Protein AF-A0ABD6EH03-F1 (afdb_monomer)

pLDDT: mean 75.55, std 16.5, range [31.62, 95.62]

Structure (mmCIF, N/CA/C/O backbone):
data_AF-A0ABD6EH03-F1
#
_entry.id   AF-A0ABD6EH03-F1
#
loop_
_atom_site.group_PDB
_atom_site.id
_atom_site.type_symbol
_atom_site.label_atom_id
_atom_site.label_alt_id
_atom_site.label_comp_id
_atom_site.label_asym_id
_atom_site.label_entity_id
_atom_site.label_seq_id
_atom_site.pdbx_PDB_ins_code
_atom_site.Cartn_x
_atom_site.Cartn_y
_atom_site.Cartn_z
_atom_site.occupancy
_atom_site.B_iso_or_equiv
_atom_site.auth_seq_id
_atom_site.auth_comp_id
_atom_site.auth_asym_id
_atom_site.auth_atom_id
_atom_site.pdbx_PDB_model_num
ATOM 1 N N . MET A 1 1 ? 6.839 -1.543 -18.058 1.00 66.62 1 MET A N 1
ATOM 2 C CA . MET A 1 1 ? 6.854 -0.568 -16.939 1.00 66.62 1 MET A CA 1
ATOM 3 C C . MET A 1 1 ? 8.311 -0.378 -16.580 1.00 66.62 1 MET A C 1
ATOM 5 O O . MET A 1 1 ? 9.063 -1.325 -16.756 1.00 66.62 1 MET A O 1
ATOM 9 N N . THR A 1 2 ? 8.719 0.805 -16.141 1.00 61.38 2 THR A N 1
ATOM 10 C CA . THR A 1 2 ? 10.122 1.066 -15.781 1.00 61.38 2 THR A CA 1
ATOM 11 C C . THR A 1 2 ? 10.196 1.282 -14.282 1.00 61.38 2 THR A C 1
ATOM 13 O O . THR A 1 2 ? 9.359 2.000 -13.737 1.00 61.38 2 THR A O 1
ATOM 16 N N . VAL A 1 3 ? 11.167 0.670 -13.618 1.00 59.97 3 VAL A N 1
ATOM 17 C CA . VAL A 1 3 ? 11.408 0.855 -12.187 1.00 59.97 3 VAL A CA 1
ATOM 18 C C . VAL A 1 3 ? 12.829 1.352 -12.012 1.00 59.97 3 VAL A C 1
ATOM 20 O O . VAL A 1 3 ? 13.742 0.807 -12.624 1.00 59.97 3 VAL A O 1
ATOM 23 N N . THR A 1 4 ? 13.015 2.397 -11.214 1.00 68.31 4 THR A N 1
ATOM 24 C CA . THR A 1 4 ? 14.336 2.981 -10.957 1.00 68.31 4 THR A CA 1
ATOM 25 C C . THR A 1 4 ? 14.555 3.191 -9.472 1.00 68.31 4 THR A C 1
ATOM 27 O O . THR A 1 4 ? 13.664 3.695 -8.792 1.00 68.31 4 THR A O 1
ATOM 30 N N . LEU A 1 5 ? 15.754 2.893 -8.994 1.00 59.38 5 LEU A N 1
ATOM 31 C CA . LEU A 1 5 ? 16.227 3.237 -7.663 1.00 59.38 5 LEU A CA 1
ATOM 32 C C . LEU A 1 5 ? 16.923 4.602 -7.715 1.00 59.38 5 LEU A C 1
ATOM 34 O O . LEU A 1 5 ? 17.805 4.810 -8.550 1.00 59.38 5 LEU A O 1
ATOM 38 N N . MET A 1 6 ? 16.515 5.549 -6.869 1.00 59.25 6 MET A N 1
ATOM 39 C CA . MET A 1 6 ? 17.010 6.928 -6.914 1.00 59.25 6 MET A CA 1
ATOM 40 C C . MET A 1 6 ? 17.441 7.468 -5.552 1.00 59.25 6 MET A C 1
ATOM 42 O O . MET A 1 6 ? 16.799 7.189 -4.542 1.00 59.25 6 MET A O 1
ATOM 46 N N . ASP A 1 7 ? 18.456 8.332 -5.547 1.00 56.22 7 ASP A N 1
ATOM 47 C CA . ASP A 1 7 ? 18.810 9.170 -4.394 1.00 56.22 7 ASP A CA 1
ATOM 48 C C . ASP A 1 7 ? 17.754 10.289 -4.180 1.00 56.22 7 ASP A C 1
ATOM 50 O O . ASP A 1 7 ? 17.350 10.965 -5.142 1.00 56.22 7 ASP A O 1
ATOM 54 N N . PRO A 1 8 ? 17.270 10.516 -2.943 1.00 49.53 8 PRO A N 1
ATOM 55 C CA . PRO A 1 8 ? 16.164 11.425 -2.654 1.00 49.53 8 PRO A CA 1
ATOM 56 C C . PRO A 1 8 ? 16.490 12.917 -2.792 1.00 49.53 8 PRO A C 1
ATOM 58 O O . PRO A 1 8 ? 15.550 13.721 -2.785 1.00 49.53 8 PRO A O 1
ATOM 61 N N . PHE A 1 9 ? 17.755 13.336 -2.930 1.00 45.28 9 PHE A N 1
ATOM 62 C CA . PHE A 1 9 ? 18.110 14.745 -2.716 1.00 45.28 9 PHE A CA 1
ATOM 63 C C . PHE A 1 9 ? 17.492 15.770 -3.682 1.00 45.28 9 PHE A C 1
ATOM 65 O O . PHE A 1 9 ? 17.558 16.962 -3.380 1.00 45.28 9 PHE A O 1
ATOM 72 N N . ARG A 1 10 ? 16.830 15.389 -4.792 1.00 42.22 10 ARG A N 1
ATOM 73 C CA . ARG A 1 10 ? 16.061 16.331 -5.649 1.00 42.22 10 ARG A CA 1
ATOM 74 C C . ARG A 1 10 ? 14.888 15.685 -6.403 1.00 42.22 10 ARG A C 1
ATOM 76 O O . ARG A 1 10 ? 14.898 15.619 -7.628 1.00 42.22 10 ARG A O 1
ATOM 83 N N . LEU A 1 11 ? 13.825 15.298 -5.698 1.00 44.94 11 LEU A N 1
ATOM 84 C CA . LEU A 1 11 ? 12.565 14.809 -6.297 1.00 44.94 11 LEU A CA 1
ATOM 85 C C . LEU A 1 11 ? 11.609 15.917 -6.808 1.00 44.94 11 LEU A C 1
ATOM 87 O O . LEU A 1 11 ? 10.392 15.737 -6.822 1.00 44.94 11 LEU A O 1
ATOM 91 N N . PHE A 1 12 ? 12.127 17.059 -7.272 1.00 39.78 12 PHE A N 1
ATOM 92 C CA . PHE A 1 12 ? 11.305 18.088 -7.922 1.00 39.78 12 PHE A CA 1
ATOM 93 C C . PHE A 1 12 ? 11.559 18.116 -9.432 1.00 39.78 12 PHE A C 1
ATOM 95 O O . PHE A 1 12 ? 12.534 18.689 -9.898 1.00 39.78 12 PHE A O 1
ATOM 102 N N . PHE A 1 13 ? 10.611 17.525 -10.167 1.00 42.34 13 PHE A N 1
ATOM 103 C CA . PHE A 1 13 ? 10.427 17.584 -11.622 1.00 42.34 13 PHE A CA 1
ATOM 104 C C . PHE A 1 13 ? 11.587 17.075 -12.501 1.00 42.34 13 PHE A C 1
ATOM 106 O O . PHE A 1 13 ? 12.585 17.749 -12.722 1.00 42.34 13 PHE A O 1
ATOM 113 N N . ARG A 1 14 ? 11.307 15.932 -13.151 1.00 42.78 14 ARG A N 1
ATOM 114 C CA . ARG A 1 14 ? 12.163 15.118 -14.036 1.00 42.78 14 ARG A CA 1
ATOM 115 C C . ARG A 1 14 ? 13.277 14.380 -13.279 1.00 42.78 14 ARG A C 1
ATOM 117 O O . ARG A 1 14 ? 14.067 15.035 -12.606 1.00 42.78 14 ARG A O 1
ATOM 124 N N . PRO A 1 15 ? 13.369 13.039 -13.394 1.00 47.28 15 PRO A N 1
ATOM 125 C CA . PRO A 1 15 ? 14.492 12.310 -12.822 1.00 47.28 15 PRO A CA 1
ATOM 126 C C . PRO A 1 15 ? 15.782 12.865 -13.432 1.00 47.28 15 PRO A C 1
ATOM 128 O O . PRO A 1 15 ? 15.978 12.828 -14.649 1.00 47.28 15 PRO A O 1
ATOM 131 N N . ASN A 1 16 ? 16.644 13.447 -12.599 1.00 52.69 16 ASN A N 1
ATOM 132 C CA . ASN A 1 16 ? 18.004 13.739 -13.017 1.00 52.69 16 ASN A CA 1
ATOM 133 C C . ASN A 1 16 ? 18.700 12.384 -13.164 1.00 52.69 16 ASN A C 1
ATOM 135 O O . ASN A 1 16 ? 18.895 11.699 -12.165 1.00 52.69 16 ASN A O 1
ATOM 139 N N . LEU A 1 17 ? 19.055 11.999 -14.394 1.00 52.81 17 LEU A N 1
ATOM 140 C CA . LEU A 1 17 ? 19.720 10.725 -14.710 1.00 52.81 17 LEU A CA 1
ATOM 141 C C . LEU A 1 17 ? 20.966 10.467 -13.848 1.00 52.81 17 LEU A C 1
ATOM 143 O O . LEU A 1 17 ? 21.345 9.322 -13.660 1.00 52.81 17 LEU A O 1
ATOM 147 N N . LYS A 1 18 ? 21.577 11.521 -13.292 1.00 55.00 18 LYS A N 1
ATOM 148 C CA . LYS A 1 18 ? 22.720 11.423 -12.376 1.00 55.00 18 LYS A CA 1
ATOM 149 C C . LYS A 1 18 ? 22.393 10.827 -11.002 1.00 55.00 18 LYS A C 1
ATOM 151 O O . LYS A 1 18 ? 23.321 10.536 -10.267 1.00 55.00 18 LYS A O 1
ATOM 156 N N . HIS A 1 19 ? 21.117 10.728 -10.631 1.00 62.03 19 HIS A N 1
ATOM 157 C CA . HIS A 1 19 ? 20.673 10.222 -9.326 1.00 62.03 19 HIS A CA 1
ATOM 158 C C . HIS A 1 19 ? 19.987 8.856 -9.435 1.00 62.03 19 HIS A C 1
ATOM 160 O O . HIS A 1 19 ? 19.481 8.357 -8.436 1.00 62.03 19 HIS A O 1
ATOM 166 N N . VAL A 1 20 ? 19.903 8.288 -10.644 1.00 66.31 20 VAL A N 1
ATOM 167 C CA . VAL A 1 20 ? 19.462 6.906 -10.840 1.00 66.31 20 VAL A CA 1
ATOM 168 C C . VAL A 1 20 ? 20.647 6.016 -10.508 1.00 66.31 20 VAL A C 1
ATOM 170 O O . VAL A 1 20 ? 21.695 6.132 -11.138 1.00 66.31 20 VAL A O 1
ATOM 173 N N . ILE A 1 21 ? 20.471 5.174 -9.501 1.00 73.12 21 ILE A N 1
ATOM 174 C CA . ILE A 1 21 ? 21.497 4.262 -8.999 1.00 73.12 21 ILE A CA 1
ATOM 175 C C . ILE A 1 21 ? 21.378 2.920 -9.720 1.00 73.12 21 ILE A C 1
ATOM 177 O O . ILE A 1 21 ? 22.381 2.329 -10.099 1.00 73.12 21 ILE A O 1
ATOM 181 N N . ASP A 1 22 ? 20.142 2.494 -9.976 1.00 72.88 22 ASP A N 1
ATOM 182 C CA . ASP A 1 22 ? 19.830 1.323 -10.785 1.00 72.88 22 ASP A CA 1
ATOM 183 C C . ASP A 1 22 ? 18.449 1.483 -11.436 1.00 72.88 22 ASP A C 1
ATOM 185 O O . ASP A 1 22 ? 17.623 2.293 -10.995 1.00 72.88 22 ASP A O 1
ATOM 189 N N . GLY A 1 23 ? 18.179 0.743 -12.505 1.00 75.88 23 GLY A N 1
ATOM 190 C CA . GLY A 1 23 ? 16.884 0.769 -13.161 1.00 75.88 23 GLY A CA 1
ATOM 191 C C . GLY A 1 23 ? 16.691 -0.322 -14.201 1.00 75.88 23 GLY A C 1
ATOM 192 O O . GLY A 1 23 ? 17.603 -0.683 -14.939 1.00 75.88 23 GLY A O 1
ATOM 193 N N . THR A 1 24 ? 15.455 -0.801 -14.304 1.00 74.81 24 THR A N 1
ATOM 194 C CA . THR A 1 24 ? 15.085 -1.878 -15.219 1.00 74.81 24 THR A CA 1
ATOM 195 C C . THR A 1 24 ? 13.713 -1.652 -15.848 1.00 74.81 24 THR A C 1
ATOM 197 O O . THR A 1 24 ? 12.870 -0.910 -15.331 1.00 74.81 24 THR A O 1
ATOM 200 N N . GLU A 1 25 ? 13.480 -2.304 -16.984 1.00 77.19 25 GLU A N 1
ATOM 201 C CA . GLU A 1 25 ? 12.149 -2.452 -17.562 1.00 77.19 25 GLU A CA 1
ATOM 202 C C . GLU A 1 25 ? 11.602 -3.836 -17.232 1.00 77.19 25 GLU A C 1
ATOM 204 O O . GLU A 1 25 ? 12.253 -4.853 -17.466 1.00 77.19 25 GLU A O 1
ATOM 209 N N . THR A 1 26 ? 10.381 -3.880 -16.705 1.00 81.31 26 THR A N 1
ATOM 210 C CA . THR A 1 26 ? 9.769 -5.142 -16.297 1.00 81.31 26 THR A CA 1
ATOM 211 C C . THR A 1 26 ? 9.359 -5.998 -17.485 1.00 81.31 26 THR A C 1
ATOM 213 O O . THR A 1 26 ? 8.866 -5.501 -18.506 1.00 81.31 26 THR A O 1
ATOM 216 N N . GLY A 1 27 ? 9.548 -7.310 -17.324 1.00 73.00 27 GLY A N 1
ATOM 217 C CA . GLY A 1 27 ? 9.131 -8.326 -18.280 1.00 73.00 27 GLY A CA 1
ATOM 218 C C . GLY A 1 27 ? 7.609 -8.481 -18.367 1.00 73.00 27 GLY A C 1
ATOM 219 O O . GLY A 1 27 ? 6.829 -7.747 -17.761 1.00 73.00 27 GLY A O 1
ATOM 220 N N . ARG A 1 28 ? 7.155 -9.477 -19.138 1.00 78.44 28 ARG A N 1
ATOM 221 C CA . ARG A 1 28 ? 5.714 -9.759 -19.324 1.00 78.44 28 ARG A CA 1
ATOM 222 C C . ARG A 1 28 ? 5.000 -10.201 -18.044 1.00 78.44 28 ARG A C 1
ATOM 224 O O . ARG A 1 28 ? 3.780 -10.107 -17.979 1.00 78.44 28 ARG A O 1
ATOM 231 N N . ASP A 1 29 ? 5.751 -10.710 -17.082 1.00 84.50 29 ASP A N 1
ATOM 232 C CA . ASP A 1 29 ? 5.312 -11.129 -15.753 1.00 84.50 29 ASP A CA 1
ATOM 233 C C . ASP A 1 29 ? 5.309 -9.983 -14.728 1.00 84.50 29 ASP A C 1
ATOM 235 O O . ASP A 1 29 ? 4.740 -10.139 -13.653 1.00 84.50 29 ASP A O 1
ATOM 239 N N . GLY A 1 30 ? 5.890 -8.825 -15.060 1.00 84.00 30 GLY A N 1
ATOM 240 C CA . GLY A 1 30 ? 5.964 -7.668 -14.168 1.00 84.00 30 GLY A CA 1
ATOM 241 C C . GLY A 1 30 ? 7.059 -7.751 -13.101 1.00 84.00 30 GLY A C 1
ATOM 242 O O . GLY A 1 30 ? 7.158 -6.825 -12.299 1.00 84.00 30 GLY A O 1
ATOM 243 N N . TYR A 1 31 ? 7.885 -8.804 -13.106 1.00 88.12 31 TYR A N 1
ATOM 244 C CA . TYR A 1 31 ? 8.979 -8.984 -12.152 1.00 88.12 31 TYR A CA 1
ATOM 245 C C . TYR A 1 31 ? 10.094 -7.952 -12.370 1.00 88.12 31 TYR A C 1
ATOM 247 O O . TYR A 1 31 ? 10.386 -7.558 -13.507 1.00 88.12 31 TYR A O 1
ATOM 255 N N . PHE A 1 32 ? 10.716 -7.529 -11.272 1.00 87.06 32 PHE A N 1
ATOM 256 C CA . PHE A 1 32 ? 11.930 -6.726 -11.274 1.00 87.06 32 PHE A CA 1
ATOM 257 C C . PHE A 1 32 ? 12.784 -7.034 -10.049 1.00 87.06 32 PHE A C 1
ATOM 259 O O . PHE A 1 32 ? 12.275 -7.412 -8.999 1.00 87.06 32 PHE A O 1
ATOM 266 N N . GLU A 1 33 ? 14.079 -6.802 -10.200 1.00 86.31 33 GLU A N 1
ATOM 267 C CA . GLU A 1 33 ? 15.076 -6.815 -9.140 1.00 86.31 33 GLU A CA 1
ATOM 268 C C . GLU A 1 33 ? 15.969 -5.596 -9.382 1.00 86.31 33 GLU A C 1
ATOM 270 O O . GLU A 1 33 ? 16.237 -5.257 -10.539 1.00 86.31 33 GLU A O 1
ATOM 275 N N . LEU A 1 34 ? 16.334 -4.894 -8.312 1.00 82.81 34 LEU A N 1
ATOM 276 C CA . LEU A 1 34 ? 17.191 -3.714 -8.361 1.00 82.81 34 LEU A CA 1
ATOM 277 C C . LEU A 1 34 ? 18.277 -3.853 -7.298 1.00 82.81 34 LEU A C 1
ATOM 279 O O . LEU A 1 34 ? 17.971 -4.233 -6.168 1.00 82.81 34 LEU A O 1
ATOM 283 N N . ASP A 1 35 ? 19.506 -3.492 -7.648 1.00 79.88 35 ASP A N 1
ATOM 284 C CA . ASP A 1 35 ? 20.660 -3.468 -6.749 1.00 79.88 35 ASP A CA 1
ATOM 285 C C . ASP A 1 35 ? 21.433 -2.163 -6.951 1.00 79.88 35 ASP A C 1
ATOM 287 O O . ASP A 1 35 ? 21.857 -1.833 -8.059 1.00 79.88 35 ASP A O 1
ATOM 291 N N . GLY A 1 36 ? 21.585 -1.385 -5.882 1.00 71.69 36 GLY A N 1
ATOM 292 C CA . GLY A 1 36 ? 22.158 -0.048 -5.954 1.00 71.69 36 GLY A CA 1
ATOM 293 C C . GLY A 1 36 ? 23.184 0.219 -4.870 1.00 71.69 36 GLY A C 1
ATOM 294 O O . GLY A 1 36 ? 22.981 -0.109 -3.703 1.00 71.69 36 GLY A O 1
ATOM 295 N N . TYR A 1 37 ? 24.265 0.891 -5.263 1.00 68.81 37 TYR A N 1
ATOM 296 C CA . TYR A 1 37 ? 25.357 1.284 -4.382 1.00 68.81 37 TYR A CA 1
ATOM 297 C C . TYR A 1 37 ? 25.381 2.802 -4.170 1.00 68.81 37 TYR A C 1
ATOM 299 O O . TYR A 1 37 ? 25.157 3.574 -5.104 1.00 68.81 37 TYR A O 1
ATOM 307 N N . ASP A 1 38 ? 25.683 3.233 -2.945 1.00 67.94 38 ASP A N 1
ATOM 308 C CA . ASP A 1 38 ? 25.858 4.649 -2.634 1.00 67.94 38 ASP A CA 1
ATOM 309 C C . ASP A 1 38 ? 27.183 5.175 -3.198 1.00 67.94 38 ASP A C 1
ATOM 311 O O . ASP A 1 38 ? 28.267 4.849 -2.718 1.00 67.94 38 ASP A O 1
ATOM 315 N N . HIS A 1 39 ? 27.105 5.998 -4.239 1.00 61.34 39 HIS A N 1
ATOM 316 C CA . HIS A 1 39 ? 28.282 6.610 -4.848 1.00 61.34 39 HIS A CA 1
ATOM 317 C C . HIS A 1 39 ? 28.724 7.910 -4.154 1.00 61.34 39 HIS A C 1
ATOM 319 O O . HIS A 1 39 ? 29.780 8.437 -4.516 1.00 61.34 39 HIS A O 1
ATOM 325 N N . ASP A 1 40 ? 27.947 8.435 -3.198 1.00 63.2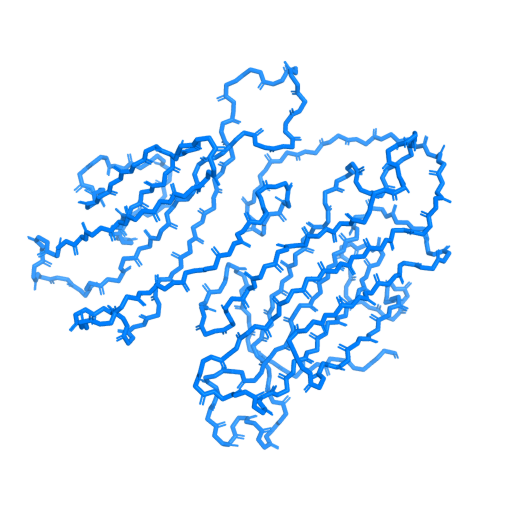5 40 ASP A N 1
ATOM 326 C CA . ASP A 1 40 ? 28.196 9.711 -2.524 1.00 63.25 40 ASP A CA 1
ATOM 327 C C . ASP A 1 40 ? 28.147 9.577 -0.992 1.00 63.25 40 ASP A C 1
ATOM 329 O O . ASP A 1 40 ? 27.163 9.900 -0.329 1.00 63.25 40 ASP A O 1
ATOM 333 N N . GLU A 1 41 ? 29.290 9.209 -0.410 1.00 63.75 41 GLU A N 1
ATOM 334 C CA . GLU A 1 41 ? 29.480 9.049 1.040 1.00 63.75 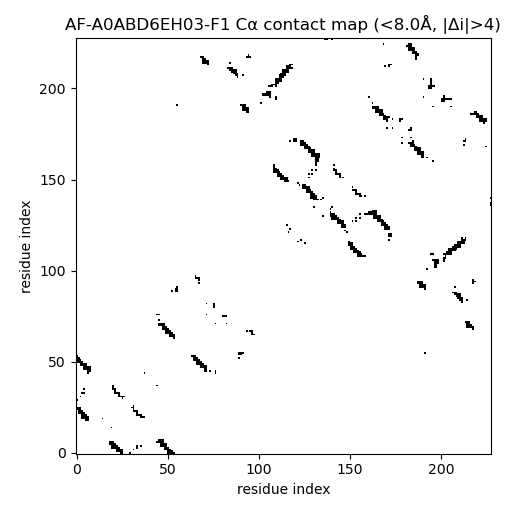41 GLU A CA 1
ATOM 335 C C . GLU A 1 41 ? 29.344 10.361 1.846 1.00 63.75 41 GLU A C 1
ATOM 337 O O . GLU A 1 41 ? 29.509 10.371 3.070 1.00 63.75 41 GLU A O 1
ATOM 342 N N . THR A 1 42 ? 29.089 11.499 1.190 1.00 64.00 42 THR A N 1
ATOM 343 C CA . THR A 1 42 ? 28.976 12.802 1.860 1.00 64.00 42 THR A CA 1
ATOM 344 C C . THR A 1 42 ? 27.567 13.116 2.359 1.00 64.00 42 THR A C 1
ATOM 346 O O . THR A 1 42 ? 27.392 14.075 3.120 1.00 64.00 42 THR A O 1
ATOM 349 N N . SER A 1 43 ? 26.564 12.314 1.983 1.00 63.00 43 SER A N 1
ATOM 350 C CA . SER A 1 43 ? 25.166 12.532 2.358 1.00 63.00 43 SER A CA 1
ATOM 351 C C . SER A 1 43 ? 24.479 11.259 2.880 1.00 63.00 43 SER A C 1
ATOM 353 O O . SER A 1 43 ? 24.923 10.153 2.588 1.00 63.00 43 SER A O 1
ATOM 355 N N . PRO A 1 44 ? 23.415 11.370 3.703 1.00 66.69 44 PRO A N 1
ATOM 356 C CA . PRO A 1 44 ? 22.703 10.192 4.189 1.00 66.69 44 PRO A CA 1
ATOM 357 C C . PRO A 1 44 ? 22.010 9.430 3.052 1.00 66.69 44 PRO A C 1
ATOM 359 O O . PRO A 1 44 ? 21.067 9.940 2.445 1.00 66.69 44 PRO A O 1
ATOM 362 N N . PHE A 1 45 ? 22.424 8.184 2.832 1.00 70.12 45 PHE A N 1
ATOM 363 C CA . PHE A 1 45 ? 21.846 7.311 1.816 1.00 70.12 45 PHE A CA 1
ATOM 364 C C . PHE A 1 45 ? 20.412 6.879 2.166 1.00 70.12 45 PHE A C 1
ATOM 366 O O . PHE A 1 45 ? 20.186 6.129 3.119 1.00 70.12 45 PHE A O 1
ATOM 373 N N . GLN A 1 46 ? 19.428 7.368 1.405 1.00 74.75 46 GLN A N 1
ATOM 374 C CA . GLN A 1 46 ? 17.993 7.125 1.634 1.00 74.75 46 GLN A CA 1
ATOM 375 C C . GLN A 1 46 ? 17.242 6.823 0.322 1.00 74.75 46 GLN A C 1
ATOM 377 O O . GLN A 1 46 ? 16.349 7.579 -0.074 1.00 74.75 46 GLN A O 1
ATOM 382 N N . PRO A 1 47 ? 17.599 5.744 -0.392 1.00 75.31 47 PRO A N 1
ATOM 383 C CA . PRO A 1 47 ? 17.098 5.487 -1.732 1.00 75.31 47 PRO A CA 1
ATOM 384 C C . PRO A 1 47 ? 15.571 5.310 -1.795 1.00 75.31 47 PRO A C 1
ATOM 386 O O . PRO A 1 47 ? 14.919 4.811 -0.871 1.00 75.31 47 PRO A O 1
ATOM 389 N N . VAL A 1 48 ? 14.997 5.700 -2.933 1.00 79.19 48 VAL A N 1
ATOM 390 C CA . VAL A 1 48 ? 13.578 5.524 -3.262 1.00 79.19 48 VAL A CA 1
ATOM 391 C C . VAL A 1 48 ? 13.409 4.722 -4.544 1.00 79.19 48 VAL A C 1
ATOM 393 O O . VAL A 1 48 ? 14.125 4.931 -5.519 1.00 79.19 48 VAL A O 1
ATOM 396 N N . ILE A 1 49 ? 12.418 3.839 -4.569 1.00 81.12 49 ILE A N 1
ATOM 397 C CA . ILE A 1 49 ? 11.986 3.130 -5.772 1.00 81.12 49 ILE A CA 1
ATOM 398 C C . ILE A 1 49 ? 10.955 4.005 -6.479 1.00 81.12 49 ILE A C 1
ATOM 400 O O . ILE A 1 49 ? 9.934 4.357 -5.896 1.00 81.12 49 ILE A O 1
ATOM 404 N N . VAL A 1 50 ? 11.192 4.356 -7.735 1.00 77.69 50 VAL A N 1
ATOM 405 C CA . VAL A 1 50 ? 10.244 5.090 -8.576 1.00 77.69 50 VAL A CA 1
ATOM 406 C C . VAL A 1 50 ? 9.700 4.147 -9.638 1.00 77.69 50 VAL A C 1
ATOM 408 O O . VAL A 1 50 ? 10.461 3.594 -10.429 1.00 77.69 50 VAL A O 1
ATOM 411 N N . ILE A 1 51 ? 8.379 3.967 -9.660 1.00 79.25 51 ILE A N 1
ATOM 412 C CA . ILE A 1 51 ? 7.690 3.099 -10.621 1.00 79.25 51 ILE A CA 1
ATOM 413 C C . ILE A 1 51 ? 7.015 3.971 -11.674 1.00 79.25 51 ILE A C 1
ATOM 415 O O . ILE A 1 51 ? 6.149 4.778 -11.348 1.00 79.25 51 ILE A O 1
ATOM 419 N N . TYR A 1 52 ? 7.364 3.765 -12.942 1.00 77.19 52 TYR A N 1
ATOM 420 C CA . TYR A 1 52 ? 6.743 4.387 -14.109 1.00 77.19 52 TYR A CA 1
ATOM 421 C C . TYR A 1 52 ? 5.866 3.373 -14.857 1.00 77.19 52 TYR A C 1
ATOM 423 O O . TYR A 1 52 ? 6.336 2.321 -15.306 1.00 77.19 52 TYR A O 1
ATOM 431 N N . HIS A 1 53 ? 4.584 3.690 -15.056 1.00 75.50 53 HIS A N 1
ATOM 432 C CA . HIS A 1 53 ? 3.639 2.793 -15.729 1.00 75.50 53 HIS A CA 1
ATOM 433 C C . HIS A 1 53 ? 2.573 3.533 -16.551 1.00 75.50 53 HIS A C 1
ATOM 435 O O . HIS A 1 53 ? 2.374 4.740 -16.438 1.00 75.50 53 HIS A O 1
ATOM 441 N N . GLN A 1 54 ? 1.876 2.783 -17.407 1.00 71.88 54 GLN A N 1
ATOM 442 C CA . GLN A 1 54 ? 0.755 3.271 -18.225 1.00 71.88 54 GLN A CA 1
ATOM 443 C C . GLN A 1 54 ? -0.559 2.525 -17.926 1.00 71.88 54 GLN A C 1
ATOM 445 O O . GLN A 1 54 ? -1.560 2.720 -18.615 1.00 71.88 54 GLN A O 1
ATOM 450 N N . CYS A 1 55 ? -0.574 1.659 -16.906 1.00 72.88 55 CYS A N 1
ATOM 451 C CA . CYS A 1 55 ? -1.763 0.900 -16.508 1.00 72.88 55 CYS A CA 1
ATOM 452 C C . CYS A 1 55 ? -2.946 1.834 -16.203 1.00 72.88 55 CYS A C 1
ATOM 454 O O . CYS A 1 55 ? -2.761 2.955 -15.725 1.00 72.88 55 CYS A O 1
ATOM 456 N N . GLY A 1 56 ? -4.162 1.385 -16.527 1.00 62.91 56 GLY A N 1
ATOM 457 C CA . GLY A 1 56 ? -5.391 2.154 -16.313 1.00 62.91 56 GLY A CA 1
ATOM 458 C C . GLY A 1 56 ? -5.582 3.376 -17.229 1.00 62.91 56 GLY A C 1
ATOM 459 O O . GLY A 1 56 ? -6.612 4.041 -17.121 1.00 62.91 56 GLY A O 1
ATOM 460 N N . GLN A 1 57 ? -4.651 3.685 -18.146 1.00 60.34 57 GLN A N 1
ATOM 461 C CA . GLN A 1 57 ? -4.827 4.799 -19.083 1.00 60.34 57 GLN A CA 1
ATOM 462 C C . GLN A 1 57 ? -5.696 4.422 -20.287 1.00 60.34 57 GLN A C 1
ATOM 464 O O . GLN A 1 57 ? -5.463 3.438 -20.990 1.00 60.34 57 GLN A O 1
ATOM 469 N N . LEU A 1 58 ? -6.699 5.258 -20.570 1.00 53.16 58 LEU A N 1
ATOM 470 C CA . LEU A 1 58 ? -7.456 5.183 -21.816 1.00 53.16 58 LEU A CA 1
ATOM 471 C C . LEU A 1 58 ? -6.538 5.614 -22.971 1.00 53.16 58 LEU A C 1
ATOM 473 O O . LEU A 1 58 ? -5.934 6.682 -22.899 1.00 53.16 58 LEU A O 1
ATOM 477 N N . LYS A 1 59 ? -6.506 4.837 -24.067 1.00 48.34 59 LYS A N 1
ATOM 478 C CA . LYS A 1 59 ? -5.693 5.032 -25.299 1.00 48.34 59 LYS A CA 1
ATOM 479 C C . LYS A 1 59 ? -5.713 6.443 -25.933 1.00 48.34 59 LYS A C 1
ATOM 481 O O . LYS A 1 59 ? -5.053 6.666 -26.939 1.00 48.34 59 LYS A O 1
ATOM 486 N N . ARG A 1 60 ? -6.508 7.384 -25.412 1.00 47.62 60 ARG A N 1
ATOM 487 C CA . ARG A 1 60 ? -6.639 8.761 -25.908 1.00 47.62 60 ARG A CA 1
ATOM 488 C C . ARG A 1 60 ? -5.558 9.717 -25.389 1.00 47.62 60 ARG A C 1
ATOM 490 O O . ARG A 1 60 ? -5.355 10.745 -26.023 1.00 47.62 60 ARG A O 1
ATOM 497 N N . TYR A 1 61 ? -4.859 9.392 -24.299 1.00 49.25 61 TYR A N 1
ATOM 498 C CA . TYR A 1 61 ? -3.731 10.187 -23.795 1.00 49.25 61 TYR A CA 1
ATOM 499 C C . TYR A 1 61 ? -2.409 9.527 -24.193 1.00 49.25 61 TYR A C 1
ATOM 501 O O . TYR A 1 61 ? -1.760 8.842 -23.411 1.00 49.25 61 TYR A O 1
ATOM 509 N N . ASN A 1 62 ? -2.017 9.703 -25.454 1.00 48.12 62 ASN A N 1
ATOM 510 C CA . ASN A 1 62 ? -0.670 9.336 -25.874 1.00 48.12 62 ASN A CA 1
ATOM 511 C C . ASN A 1 62 ? 0.336 10.194 -25.084 1.00 48.12 62 ASN A C 1
ATOM 513 O O . ASN A 1 62 ? 0.256 11.419 -25.143 1.00 48.12 62 ASN A O 1
ATOM 517 N N . LEU A 1 63 ? 1.307 9.534 -24.435 1.00 50.03 63 LEU A N 1
ATOM 518 C CA . LEU A 1 63 ? 2.572 10.068 -23.884 1.00 50.03 63 LEU A CA 1
ATOM 519 C C . LEU A 1 63 ? 2.660 10.380 -22.375 1.00 50.03 63 LEU A C 1
ATOM 521 O O . LEU A 1 63 ? 3.732 10.786 -21.927 1.00 50.03 63 LEU A O 1
ATOM 525 N N . THR A 1 64 ? 1.632 10.155 -21.554 1.00 56.53 64 THR A N 1
ATOM 526 C CA . THR A 1 64 ? 1.735 10.421 -20.102 1.00 56.53 64 THR A CA 1
ATOM 527 C C . THR A 1 64 ? 1.985 9.152 -19.294 1.00 56.53 64 THR A C 1
ATOM 529 O O . THR A 1 64 ? 1.051 8.425 -18.984 1.00 56.53 64 THR A O 1
ATOM 532 N N . HIS A 1 65 ? 3.234 8.887 -18.905 1.00 60.25 65 HIS A N 1
ATOM 533 C CA . HIS A 1 65 ? 3.531 7.867 -17.892 1.00 60.25 65 HIS A CA 1
ATOM 534 C C . HIS A 1 65 ? 3.051 8.354 -16.517 1.00 60.25 65 HIS A C 1
ATOM 536 O O . HIS A 1 65 ? 3.281 9.508 -16.154 1.00 60.25 65 HIS A O 1
ATOM 542 N N . GLN A 1 66 ? 2.366 7.487 -15.772 1.00 68.44 66 GLN A N 1
ATOM 543 C CA . GLN A 1 66 ? 2.062 7.693 -14.355 1.00 68.44 66 GLN A CA 1
ATOM 544 C C . GLN A 1 66 ? 3.276 7.253 -13.542 1.00 68.44 66 GLN A C 1
ATOM 546 O O . GLN A 1 66 ? 3.956 6.299 -13.929 1.00 68.44 66 GLN A O 1
ATOM 551 N N . SER A 1 67 ? 3.564 7.957 -12.448 1.00 69.62 67 SER A N 1
ATOM 552 C CA . SER A 1 67 ? 4.669 7.601 -11.566 1.00 69.62 67 SER A CA 1
ATOM 553 C C . SER A 1 67 ? 4.343 7.843 -10.106 1.00 69.62 67 SER A C 1
ATOM 555 O O . SER A 1 67 ? 3.704 8.843 -9.773 1.00 69.62 67 SER A O 1
ATOM 557 N N . PHE A 1 68 ? 4.859 6.974 -9.250 1.00 71.06 68 PHE A N 1
ATOM 558 C CA . PHE A 1 68 ? 4.851 7.132 -7.803 1.00 71.06 68 PHE A CA 1
ATOM 559 C C . PHE A 1 68 ? 6.157 6.583 -7.223 1.00 71.06 68 PHE A C 1
ATOM 561 O O . PHE A 1 68 ? 6.861 5.811 -7.879 1.00 71.06 68 PHE A O 1
ATOM 568 N N . ASN A 1 69 ? 6.480 7.016 -6.005 1.00 77.12 69 ASN A N 1
ATOM 569 C CA . ASN A 1 69 ? 7.741 6.698 -5.341 1.00 77.12 69 ASN A CA 1
ATOM 570 C C . ASN A 1 69 ? 7.462 5.883 -4.080 1.00 77.12 69 ASN A C 1
ATOM 572 O O . ASN A 1 69 ? 6.489 6.160 -3.386 1.00 77.12 69 ASN A O 1
ATOM 576 N N . ILE A 1 70 ? 8.336 4.945 -3.745 1.00 79.19 70 ILE A N 1
ATOM 577 C CA . ILE A 1 70 ? 8.251 4.101 -2.557 1.00 79.19 70 ILE A CA 1
ATOM 578 C C . ILE A 1 70 ? 9.579 4.212 -1.819 1.00 79.19 70 ILE A C 1
ATOM 580 O O . ILE A 1 70 ? 10.642 4.146 -2.434 1.00 79.19 70 ILE A O 1
ATOM 584 N N . ARG A 1 71 ? 9.531 4.438 -0.506 1.00 82.19 71 ARG A N 1
ATOM 585 C CA . ARG A 1 71 ? 10.739 4.520 0.321 1.00 82.19 71 ARG A CA 1
ATOM 586 C C . ARG A 1 71 ? 11.134 3.128 0.787 1.00 82.19 71 ARG A C 1
ATOM 588 O O . ARG A 1 71 ? 10.276 2.374 1.239 1.00 82.19 71 ARG A O 1
ATOM 595 N N . ILE A 1 72 ? 12.424 2.824 0.714 1.00 79.81 72 ILE A N 1
ATOM 596 C CA . ILE A 1 72 ? 12.964 1.572 1.246 1.00 79.81 72 ILE A CA 1
ATOM 597 C C . ILE A 1 7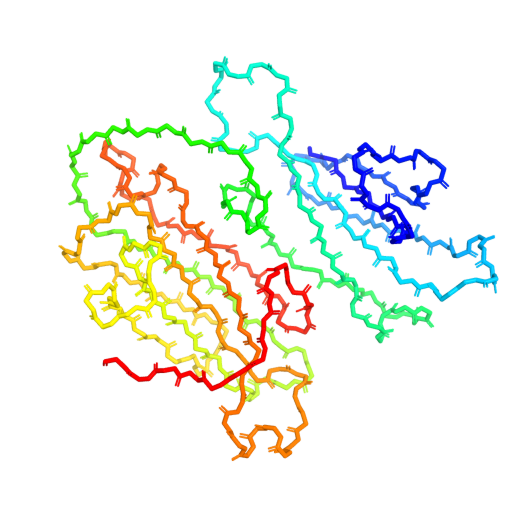2 ? 13.092 1.702 2.773 1.00 79.81 72 ILE A C 1
ATOM 599 O O . ILE A 1 72 ? 13.596 2.728 3.244 1.00 79.81 72 ILE A O 1
ATOM 603 N N . PRO A 1 73 ? 12.636 0.716 3.572 1.00 79.56 73 PRO A N 1
ATOM 604 C CA . PRO A 1 73 ? 12.834 0.748 5.018 1.00 79.56 73 PRO A CA 1
ATOM 605 C C . PRO A 1 73 ? 14.323 0.738 5.381 1.00 79.56 73 PRO A C 1
ATOM 607 O O . PRO A 1 73 ? 15.114 0.002 4.793 1.00 79.56 73 PRO A O 1
ATOM 610 N N . GLN A 1 74 ? 14.704 1.520 6.396 1.00 77.81 74 GLN A N 1
ATOM 611 C CA . GLN A 1 74 ? 16.114 1.745 6.741 1.00 77.81 74 GLN A CA 1
ATOM 612 C C . GLN A 1 74 ? 16.884 0.456 7.063 1.00 77.81 74 GLN A C 1
ATOM 614 O O . GLN A 1 74 ? 18.078 0.381 6.802 1.00 77.81 74 GLN A O 1
ATOM 619 N N . MET A 1 75 ? 16.205 -0.560 7.600 1.00 75.12 75 MET A N 1
ATOM 620 C CA . MET A 1 75 ? 16.797 -1.857 7.944 1.00 75.12 75 MET A CA 1
ATOM 621 C C . MET A 1 75 ? 17.301 -2.663 6.741 1.00 75.12 75 MET A C 1
ATOM 623 O O . MET A 1 75 ? 18.151 -3.525 6.925 1.00 75.12 75 MET A O 1
ATOM 627 N N . TYR A 1 76 ? 16.809 -2.382 5.530 1.00 80.12 76 TYR A N 1
ATOM 628 C CA . TYR A 1 76 ? 17.277 -3.031 4.301 1.00 80.12 76 TYR A CA 1
ATOM 629 C C . TYR A 1 76 ? 18.406 -2.248 3.617 1.00 80.12 76 TYR A C 1
ATOM 631 O O . TYR A 1 76 ? 19.037 -2.743 2.689 1.00 80.12 76 TYR A O 1
ATOM 639 N N . ILE A 1 77 ? 18.704 -1.032 4.082 1.00 78.69 77 ILE A N 1
ATOM 640 C CA . ILE A 1 77 ? 19.804 -0.220 3.561 1.00 78.69 77 ILE A CA 1
ATOM 641 C C . ILE A 1 77 ? 21.102 -0.667 4.240 1.00 78.69 77 ILE A C 1
ATOM 643 O O . ILE A 1 77 ? 21.188 -0.679 5.467 1.00 78.69 77 ILE A O 1
ATOM 647 N N . ASN A 1 78 ? 22.124 -1.010 3.447 1.00 76.62 78 ASN A N 1
ATOM 648 C CA . ASN A 1 78 ? 23.381 -1.610 3.920 1.00 76.62 78 ASN A CA 1
ATOM 649 C C . ASN A 1 78 ? 23.185 -2.944 4.672 1.00 76.62 78 ASN A C 1
ATOM 651 O O . ASN A 1 78 ? 24.015 -3.323 5.503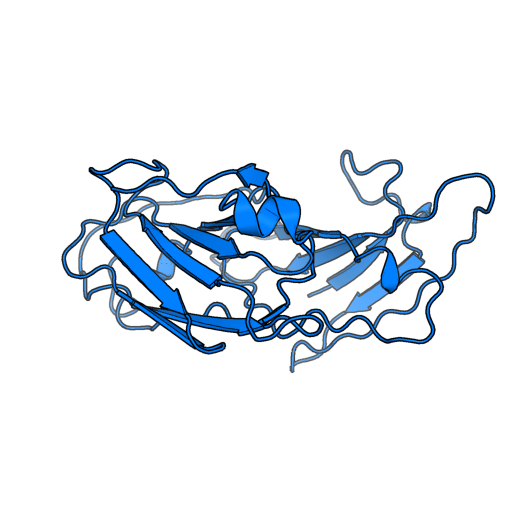 1.00 76.62 78 ASN A O 1
ATOM 655 N N . SER A 1 79 ? 22.095 -3.659 4.377 1.00 77.62 79 SER A N 1
ATOM 656 C CA . SER A 1 79 ? 21.853 -5.025 4.845 1.00 77.62 79 SER A CA 1
ATOM 657 C C . SER A 1 79 ? 22.211 -6.048 3.762 1.00 77.62 79 SER A C 1
ATOM 659 O O . SER A 1 79 ? 22.393 -5.710 2.597 1.00 77.62 79 SER A O 1
ATOM 661 N N . LYS A 1 80 ? 22.327 -7.317 4.161 1.00 80.38 80 LYS A N 1
ATOM 662 C CA . LYS A 1 80 ? 22.399 -8.461 3.237 1.00 80.38 80 LYS A CA 1
ATOM 663 C C . LYS A 1 80 ? 21.016 -9.010 2.880 1.00 80.38 80 LYS A C 1
ATOM 665 O O . LYS A 1 80 ? 20.925 -9.913 2.052 1.00 80.38 80 LYS A O 1
ATOM 670 N N . ASP A 1 81 ? 19.978 -8.512 3.544 1.00 82.12 81 ASP A N 1
ATOM 671 C CA . ASP A 1 81 ? 18.605 -8.958 3.357 1.00 82.12 81 ASP A CA 1
ATOM 672 C C . ASP A 1 81 ? 17.985 -8.287 2.131 1.00 82.12 81 ASP A C 1
ATOM 674 O O . ASP A 1 81 ? 18.176 -7.094 1.892 1.00 82.12 81 ASP A O 1
ATOM 678 N N . VAL A 1 82 ? 17.211 -9.058 1.369 1.00 83.31 82 VAL A N 1
ATOM 679 C CA . VAL A 1 82 ? 16.488 -8.555 0.200 1.00 83.31 82 VAL A CA 1
ATOM 680 C C . VAL A 1 82 ? 15.192 -7.901 0.658 1.00 83.31 82 VAL A C 1
ATOM 682 O O . VAL A 1 82 ? 14.386 -8.517 1.356 1.00 83.31 82 VAL A O 1
ATOM 685 N N . PHE A 1 83 ? 14.979 -6.658 0.234 1.00 84.12 83 PHE A N 1
ATOM 686 C CA . PHE A 1 83 ? 13.707 -5.976 0.420 1.00 84.12 83 PHE A CA 1
ATOM 687 C C . PHE A 1 83 ? 12.704 -6.413 -0.657 1.00 84.12 83 PHE A C 1
ATOM 689 O O . PHE A 1 83 ? 12.744 -5.921 -1.785 1.00 84.12 83 PHE A O 1
ATOM 696 N N . ASP A 1 84 ? 11.796 -7.324 -0.302 1.00 87.62 84 ASP A N 1
ATOM 697 C CA . ASP A 1 84 ? 10.674 -7.707 -1.161 1.00 87.62 84 ASP A CA 1
ATOM 698 C C . ASP A 1 84 ? 9.474 -6.773 -0.932 1.00 87.62 84 ASP A C 1
ATOM 700 O O . ASP A 1 84 ? 8.893 -6.697 0.156 1.00 87.62 84 ASP A O 1
ATOM 704 N N . ILE A 1 85 ? 9.113 -6.043 -1.986 1.00 84.56 85 ILE A N 1
ATOM 705 C CA . ILE A 1 85 ? 7.993 -5.100 -2.001 1.00 84.56 85 ILE A CA 1
ATOM 706 C C . ILE A 1 85 ? 6.6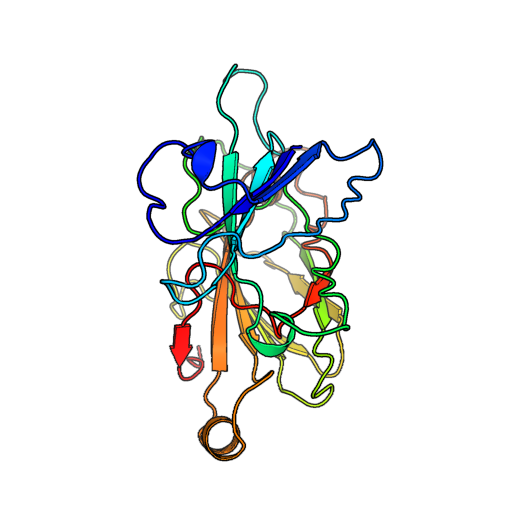31 -5.776 -2.231 1.00 84.56 85 ILE A C 1
ATOM 708 O O . ILE A 1 85 ? 5.585 -5.135 -2.090 1.00 84.56 85 ILE A O 1
ATOM 712 N N . GLY A 1 86 ? 6.632 -7.062 -2.583 1.00 87.75 86 GLY A N 1
ATOM 713 C CA . GLY A 1 86 ? 5.450 -7.842 -2.905 1.00 87.75 86 GLY A CA 1
ATOM 714 C C . GLY A 1 86 ? 4.922 -7.597 -4.321 1.00 87.75 86 GLY A C 1
ATOM 715 O O . GLY A 1 86 ? 5.609 -7.108 -5.219 1.00 87.75 86 GLY A O 1
ATOM 716 N N . THR A 1 87 ? 3.653 -7.956 -4.536 1.00 87.62 87 THR A N 1
ATOM 717 C CA . THR A 1 87 ? 2.978 -7.804 -5.834 1.00 87.62 87 THR A CA 1
ATOM 718 C C . THR A 1 87 ? 2.056 -6.593 -5.813 1.00 87.62 87 THR A C 1
ATOM 720 O O . THR A 1 87 ? 0.990 -6.622 -5.196 1.00 87.62 87 THR A O 1
ATOM 723 N N . LEU A 1 88 ? 2.443 -5.542 -6.540 1.00 83.25 88 LEU A N 1
ATOM 724 C CA . LEU A 1 88 ? 1.669 -4.307 -6.647 1.00 83.25 88 LEU A CA 1
ATOM 725 C C . LEU A 1 88 ? 0.752 -4.331 -7.871 1.00 83.25 88 LEU A C 1
ATOM 727 O O . LEU A 1 88 ? 1.212 -4.435 -9.011 1.00 83.25 88 LEU A O 1
ATOM 731 N N . ASN A 1 89 ? -0.550 -4.141 -7.660 1.00 77.44 89 ASN A N 1
ATOM 732 C CA . ASN A 1 89 ? -1.429 -3.767 -8.758 1.00 77.44 89 ASN A CA 1
ATOM 733 C C . ASN A 1 89 ? -1.156 -2.299 -9.136 1.00 77.44 89 ASN A C 1
ATOM 735 O O . ASN A 1 89 ? -1.241 -1.436 -8.275 1.00 77.44 89 ASN A O 1
ATOM 739 N N . LEU A 1 90 ? -0.848 -2.001 -10.404 1.00 77.19 90 LEU A N 1
ATOM 740 C CA . LEU A 1 90 ? -0.544 -0.638 -10.891 1.00 77.19 90 LEU A CA 1
ATOM 741 C C . LEU A 1 90 ? -1.730 0.057 -11.576 1.00 77.19 90 LEU A C 1
ATOM 743 O O . LEU A 1 90 ? -1.616 1.151 -12.118 1.00 77.19 90 LEU A O 1
ATOM 747 N N . GLU A 1 91 ? -2.883 -0.595 -11.603 1.00 69.25 91 GLU A N 1
ATOM 748 C CA . GLU A 1 91 ? -4.174 0.015 -11.917 1.00 69.25 91 GLU A CA 1
ATOM 749 C C . GLU A 1 91 ? -4.654 1.116 -10.921 1.00 69.25 91 GLU A C 1
ATOM 751 O O . GLU A 1 91 ? -5.203 2.122 -11.395 1.00 69.25 91 GLU A O 1
ATOM 756 N N . PRO A 1 92 ? -4.455 0.989 -9.587 1.00 64.50 92 PRO A N 1
ATOM 757 C CA . PRO A 1 92 ? -4.761 2.000 -8.567 1.00 64.50 92 PRO A CA 1
ATOM 758 C C . PRO A 1 92 ? -4.228 3.403 -8.898 1.00 64.50 92 PRO A C 1
ATOM 760 O O . PRO A 1 92 ? -3.194 3.562 -9.550 1.00 64.50 92 PRO A O 1
ATOM 763 N N . ILE A 1 93 ? -4.924 4.435 -8.407 1.00 63.47 93 ILE A N 1
ATOM 764 C CA . ILE A 1 93 ? -4.382 5.799 -8.357 1.00 63.47 93 ILE A CA 1
ATOM 765 C C . ILE A 1 93 ? -3.785 5.989 -6.963 1.00 63.47 93 ILE A C 1
ATOM 767 O O . ILE A 1 93 ? -4.512 6.038 -5.971 1.00 63.47 93 ILE A O 1
ATOM 771 N N . TYR A 1 94 ? -2.464 6.094 -6.876 1.00 61.03 94 TYR A N 1
ATOM 772 C CA . TYR A 1 94 ? -1.775 6.347 -5.616 1.00 61.03 94 TYR A CA 1
ATOM 773 C C . TYR A 1 94 ? -1.840 7.838 -5.240 1.00 61.03 94 TYR A C 1
ATOM 775 O O . TYR A 1 94 ? -1.904 8.700 -6.129 1.00 61.03 94 TYR A O 1
ATOM 783 N N . PRO A 1 95 ? -1.800 8.186 -3.938 1.00 51.56 95 PRO A N 1
ATOM 784 C CA . PRO A 1 95 ? -1.679 9.575 -3.503 1.00 51.56 95 PRO A CA 1
ATOM 785 C C . PRO A 1 95 ? -0.510 10.283 -4.218 1.00 51.56 95 PRO A C 1
ATOM 787 O O . PRO A 1 95 ? 0.645 9.892 -4.074 1.00 51.56 95 PRO A O 1
ATOM 790 N N . GLY A 1 96 ? -0.813 11.317 -5.017 1.00 51.94 96 GLY A N 1
ATOM 791 C CA . GLY A 1 96 ? 0.169 12.072 -5.820 1.00 51.94 96 GLY A CA 1
ATOM 792 C C . GLY A 1 96 ? 0.079 11.892 -7.346 1.00 51.94 96 GLY A C 1
ATOM 793 O O . GLY A 1 96 ? 0.706 12.652 -8.087 1.00 51.94 96 GLY A O 1
ATOM 794 N N . GLN A 1 97 ? -0.732 10.956 -7.837 1.00 47.75 97 GLN A N 1
ATOM 795 C CA . GLN A 1 97 ? -0.912 10.648 -9.264 1.00 47.75 97 GLN A CA 1
ATOM 796 C C . GLN A 1 97 ? -1.985 11.557 -9.920 1.00 47.75 97 GLN A C 1
ATOM 798 O O . GLN A 1 97 ? -3.030 11.821 -9.325 1.00 47.75 97 GLN A O 1
ATOM 803 N N . LYS A 1 98 ? -1.739 12.099 -11.133 1.00 48.34 98 LYS A N 1
ATOM 804 C CA . LYS A 1 98 ? -2.602 13.123 -11.782 1.00 48.34 98 LYS A CA 1
ATOM 805 C C . LYS A 1 98 ? -3.340 12.614 -13.036 1.00 48.34 98 LYS A C 1
ATOM 807 O O . LYS A 1 98 ? -2.696 12.317 -14.037 1.00 48.34 98 LYS A O 1
ATOM 812 N N . GLY A 1 99 ? -4.682 12.660 -13.013 1.00 49.19 99 GLY A N 1
ATOM 813 C CA . GLY A 1 99 ? -5.582 12.589 -14.186 1.00 49.19 99 GLY A CA 1
ATOM 814 C C . GLY A 1 99 ? -6.935 11.906 -13.900 1.00 49.19 99 GLY A C 1
ATOM 815 O O . GLY A 1 99 ? -6.945 10.799 -13.375 1.00 49.19 99 GLY A O 1
ATOM 816 N N . GLN A 1 100 ? -8.079 12.528 -14.238 1.00 44.06 100 GLN A N 1
ATOM 817 C CA . GLN A 1 100 ? -9.428 11.935 -14.068 1.00 44.06 100 GLN A CA 1
ATOM 818 C C . GLN A 1 100 ? -10.412 12.318 -15.203 1.00 44.06 100 GLN A C 1
ATOM 820 O O . GLN A 1 100 ? -10.358 13.438 -15.709 1.00 44.06 100 GLN A O 1
ATOM 825 N N . VAL A 1 101 ? -11.345 11.411 -15.556 1.00 39.69 101 VAL A N 1
ATOM 826 C CA . VAL A 1 101 ? -12.563 11.641 -16.383 1.00 39.69 101 VAL A CA 1
ATOM 827 C C . VAL A 1 101 ? -13.728 10.774 -15.843 1.00 39.69 101 VAL A C 1
ATOM 829 O O . VAL A 1 101 ? -13.483 9.644 -15.428 1.00 39.69 101 VAL A O 1
ATOM 832 N N . LYS A 1 102 ? -14.978 11.284 -15.861 1.00 34.03 102 LYS A N 1
ATOM 833 C CA . LYS A 1 102 ? -16.203 10.737 -15.210 1.00 34.03 102 LYS A CA 1
ATOM 834 C C . LYS A 1 102 ? -17.324 10.378 -16.217 1.00 34.03 102 LYS A C 1
ATOM 836 O O . LYS A 1 102 ? -17.523 11.148 -17.148 1.00 34.03 102 LYS A O 1
ATOM 841 N N . PHE A 1 103 ? -18.093 9.297 -15.984 1.00 31.62 103 PHE A N 1
ATOM 842 C CA . PHE A 1 103 ? -19.369 8.910 -16.655 1.00 31.62 103 PHE A CA 1
ATOM 843 C C . PHE A 1 103 ? -20.250 7.966 -15.778 1.00 31.62 103 PHE A C 1
ATOM 845 O O . PHE A 1 103 ? -19.738 7.297 -14.887 1.00 31.62 103 PHE A O 1
ATOM 852 N N . GLU A 1 104 ? -21.569 7.896 -16.010 1.00 37.97 104 GLU A N 1
ATOM 853 C CA . GLU A 1 104 ? -22.583 7.400 -15.046 1.00 37.97 104 GLU A CA 1
ATOM 854 C C . GLU A 1 104 ? -23.360 6.095 -15.394 1.00 37.97 104 GLU A C 1
ATOM 856 O O . GLU A 1 104 ? -23.610 5.791 -16.556 1.00 37.97 104 GLU A O 1
ATOM 861 N N . GLN A 1 105 ? -23.773 5.417 -14.300 1.00 37.91 105 GLN A N 1
ATOM 862 C CA . GLN A 1 105 ? -24.815 4.391 -13.981 1.00 37.91 105 GLN A CA 1
ATOM 863 C C . GLN A 1 105 ? -24.898 2.955 -14.576 1.00 37.91 105 GLN A C 1
ATOM 865 O O . GLN A 1 105 ? -25.388 2.772 -15.678 1.00 37.91 105 GLN A O 1
ATOM 870 N N . TYR A 1 106 ? -24.473 1.951 -13.768 1.00 38.72 106 TYR A N 1
ATOM 871 C CA . TYR A 1 106 ? -24.952 0.554 -13.569 1.00 38.72 106 TYR A CA 1
ATOM 872 C C . TYR A 1 106 ? -24.068 -0.091 -12.468 1.00 38.72 106 TYR A C 1
ATOM 874 O O . TYR A 1 106 ? -22.900 -0.368 -12.733 1.00 38.72 106 TYR A O 1
ATOM 882 N N . SER A 1 107 ? -24.576 -0.312 -11.243 1.00 47.22 107 SER A N 1
ATOM 883 C CA . SER A 1 107 ? -23.768 -0.759 -10.087 1.00 47.22 107 SER A CA 1
ATOM 884 C C . SER A 1 107 ? -24.096 -2.188 -9.633 1.00 47.22 107 SER A C 1
ATOM 886 O O . SER A 1 107 ? -25.177 -2.473 -9.118 1.00 47.22 107 SER A O 1
ATOM 888 N N . ARG A 1 108 ? -23.131 -3.106 -9.757 1.00 54.22 108 ARG A N 1
ATOM 889 C CA . ARG A 1 108 ? -22.983 -4.127 -8.713 1.00 54.22 108 ARG A CA 1
ATOM 890 C C . ARG A 1 108 ? -22.136 -3.529 -7.589 1.00 54.22 108 ARG A C 1
ATOM 892 O O . ARG A 1 108 ? -21.389 -2.585 -7.852 1.00 54.22 108 ARG A O 1
ATOM 899 N N . PRO A 1 109 ? -22.261 -4.043 -6.357 1.00 66.62 109 PRO A N 1
ATOM 900 C CA . PRO A 1 109 ? -21.386 -3.623 -5.280 1.00 66.62 109 PRO A CA 1
ATOM 901 C C . PRO A 1 109 ? -19.934 -3.880 -5.686 1.00 66.62 109 PRO A C 1
ATOM 903 O O . PRO A 1 109 ? -19.566 -5.022 -5.967 1.00 66.62 109 PRO A O 1
ATOM 906 N N . LEU A 1 110 ? -19.120 -2.829 -5.727 1.00 79.00 110 LEU A N 1
ATOM 907 C CA . LEU A 1 110 ? -17.672 -2.956 -5.780 1.00 79.00 110 LEU A CA 1
ATOM 908 C C . LEU A 1 110 ? -17.210 -3.830 -4.612 1.00 79.00 110 LEU A C 1
ATOM 910 O O . LEU A 1 110 ? -17.530 -3.538 -3.458 1.00 79.00 110 LEU A O 1
ATOM 914 N N . GLN A 1 111 ? -16.446 -4.868 -4.930 1.00 87.19 111 GLN A N 1
ATOM 915 C CA . GLN A 1 111 ? -15.704 -5.672 -3.972 1.00 87.19 111 GLN A CA 1
ATOM 916 C C . GLN A 1 111 ? -14.220 -5.344 -4.113 1.00 87.19 111 GLN A C 1
ATOM 918 O O . GLN A 1 111 ? -13.705 -5.333 -5.231 1.00 87.19 111 GLN A O 1
ATOM 923 N N . VAL A 1 112 ? -13.551 -5.109 -2.992 1.00 90.38 112 VAL A N 1
ATOM 924 C CA . VAL A 1 112 ? -12.105 -4.915 -2.905 1.00 90.38 112 VAL A CA 1
ATOM 925 C C . VAL A 1 112 ? -11.524 -6.036 -2.062 1.00 90.38 112 VAL A C 1
ATOM 927 O O . VAL A 1 112 ? -12.095 -6.375 -1.028 1.00 90.38 112 VAL A O 1
ATOM 930 N N . ARG A 1 113 ? -10.405 -6.609 -2.490 1.00 93.88 113 ARG A N 1
ATOM 931 C CA . ARG A 1 113 ? -9.670 -7.618 -1.725 1.00 93.88 113 ARG A CA 1
ATOM 932 C C . ARG A 1 113 ? -8.170 -7.391 -1.837 1.00 93.88 113 ARG A C 1
ATOM 934 O O . ARG A 1 113 ? -7.725 -6.699 -2.752 1.00 93.88 113 ARG A O 1
ATOM 941 N N . GLY A 1 114 ? -7.421 -8.024 -0.954 1.00 94.00 114 GLY A N 1
ATOM 942 C CA . GLY A 1 114 ? -5.968 -8.075 -1.013 1.00 94.00 114 GLY A CA 1
ATOM 943 C C . GLY A 1 114 ? -5.395 -8.759 0.214 1.00 94.00 114 GLY A C 1
ATOM 944 O O . GLY A 1 114 ? -6.138 -9.246 1.070 1.00 94.00 114 GLY A O 1
ATOM 945 N N . ASP A 1 115 ? -4.072 -8.753 0.295 1.00 94.06 115 ASP A N 1
ATOM 946 C CA . ASP A 1 115 ? -3.316 -9.349 1.387 1.00 94.06 115 ASP A CA 1
ATOM 947 C C . ASP A 1 115 ? -2.387 -8.306 2.025 1.00 94.06 115 ASP A C 1
ATOM 949 O O . ASP A 1 115 ? -1.733 -7.533 1.331 1.00 94.06 115 ASP A O 1
ATOM 953 N N . LEU A 1 116 ? -2.351 -8.255 3.354 1.00 93.38 116 LEU A N 1
ATOM 954 C CA . LEU A 1 116 ? -1.576 -7.322 4.167 1.00 93.38 116 LEU A CA 1
ATOM 955 C C . LEU A 1 116 ? -0.623 -8.102 5.085 1.00 93.38 116 LEU A C 1
ATOM 957 O O . LEU A 1 116 ? -1.055 -8.760 6.042 1.00 93.38 116 LEU A O 1
ATOM 961 N N . GLU A 1 117 ? 0.672 -8.012 4.811 1.00 90.62 117 GLU A N 1
ATOM 962 C CA . GLU A 1 117 ? 1.724 -8.790 5.468 1.00 90.62 117 GLU A 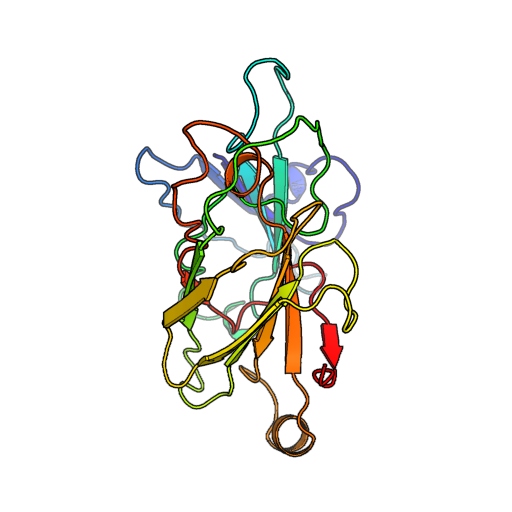CA 1
ATOM 963 C C . GLU A 1 117 ? 2.635 -7.922 6.337 1.00 90.62 117 GLU A C 1
ATOM 965 O O . GLU A 1 117 ? 2.871 -6.754 6.034 1.00 90.62 117 GLU A O 1
ATOM 970 N N . CYS A 1 118 ? 3.131 -8.509 7.431 1.00 86.25 118 CYS A N 1
ATOM 971 C CA . CYS A 1 118 ? 4.108 -7.901 8.334 1.00 86.25 118 CYS A CA 1
ATOM 972 C C . CYS A 1 118 ? 5.101 -8.981 8.767 1.00 86.25 118 CYS A C 1
ATOM 974 O O . CYS A 1 118 ? 4.736 -9.882 9.522 1.00 86.25 118 CYS A O 1
ATOM 976 N N . THR A 1 119 ? 6.336 -8.909 8.286 1.00 74.38 119 THR A N 1
ATOM 977 C CA . THR A 1 119 ? 7.386 -9.917 8.498 1.00 74.38 119 THR A CA 1
ATOM 978 C C . THR A 1 119 ? 7.805 -10.021 9.969 1.00 74.38 119 THR A C 1
ATOM 980 O O . THR A 1 119 ? 7.992 -11.119 10.495 1.00 74.38 119 THR A O 1
ATOM 983 N N . THR A 1 120 ? 7.924 -8.885 10.656 1.00 68.06 120 THR A N 1
ATOM 984 C CA . THR A 1 120 ? 8.456 -8.750 12.017 1.00 68.06 120 THR A CA 1
ATOM 985 C C . THR A 1 120 ? 7.419 -9.064 13.091 1.00 68.06 120 THR A C 1
ATOM 987 O O . THR A 1 120 ? 7.772 -9.544 14.170 1.00 68.06 120 THR A O 1
ATOM 990 N N . ASN A 1 121 ? 6.133 -8.818 12.817 1.00 68.81 121 ASN A N 1
ATOM 991 C CA . ASN A 1 121 ? 5.058 -9.020 13.784 1.00 68.81 121 ASN A CA 1
ATOM 992 C C . ASN A 1 121 ? 3.730 -9.400 13.115 1.00 68.81 121 ASN A C 1
ATOM 994 O O . ASN A 1 121 ? 2.847 -8.567 12.904 1.00 68.81 121 ASN A O 1
ATOM 998 N N . ASN A 1 122 ? 3.555 -10.696 12.862 1.00 64.56 122 ASN A N 1
ATOM 999 C CA . ASN A 1 122 ? 2.314 -11.247 12.310 1.00 64.56 122 ASN A CA 1
ATOM 1000 C C . ASN A 1 122 ? 1.066 -10.992 13.182 1.00 64.56 122 ASN A C 1
ATOM 1002 O O . ASN A 1 122 ? -0.046 -11.074 12.667 1.00 64.56 122 ASN A O 1
ATOM 1006 N N . ALA A 1 123 ? 1.232 -10.682 14.475 1.00 72.25 123 ALA A N 1
ATOM 1007 C CA . ALA A 1 123 ? 0.135 -10.381 15.399 1.00 72.25 123 ALA A CA 1
ATOM 1008 C C . ALA A 1 123 ? -0.233 -8.885 15.449 1.00 72.25 123 ALA A C 1
ATOM 1010 O O . ALA A 1 123 ? -1.121 -8.495 16.210 1.00 72.25 123 ALA A O 1
ATOM 1011 N N . ALA A 1 124 ? 0.448 -8.032 14.679 1.00 85.06 124 ALA A N 1
ATOM 1012 C CA . ALA A 1 124 ? 0.114 -6.618 14.605 1.00 85.06 124 ALA A CA 1
ATOM 1013 C C . ALA A 1 124 ? -1.303 -6.421 14.045 1.00 85.06 124 ALA A C 1
ATOM 1015 O O . ALA A 1 124 ? -1.681 -7.030 13.039 1.00 85.06 124 ALA A O 1
ATOM 1016 N N . LYS A 1 125 ? -2.082 -5.535 14.681 1.00 91.44 125 LYS A N 1
ATOM 1017 C CA . LYS A 1 125 ? -3.427 -5.199 14.208 1.00 91.44 125 LYS A CA 1
ATOM 1018 C C . LYS A 1 125 ? -3.347 -4.564 12.824 1.00 91.44 125 LYS A C 1
ATOM 1020 O O . LYS A 1 125 ? -2.518 -3.680 12.584 1.00 91.44 125 LYS A O 1
ATOM 1025 N N . LYS A 1 126 ? -4.250 -4.991 11.946 1.00 93.31 126 LYS A N 1
ATOM 1026 C CA . LYS A 1 126 ? -4.419 -4.498 10.579 1.00 93.31 126 LYS A CA 1
ATOM 1027 C C . LYS A 1 126 ? -5.903 -4.261 10.355 1.00 93.31 126 LYS A C 1
ATOM 1029 O O . LYS A 1 126 ? -6.711 -5.142 10.633 1.00 93.31 126 LYS A O 1
ATOM 1034 N N . ILE A 1 127 ? -6.260 -3.071 9.905 1.00 94.75 127 ILE A N 1
ATOM 1035 C CA . ILE A 1 127 ? -7.642 -2.634 9.731 1.00 94.75 127 ILE A CA 1
ATOM 1036 C C . ILE A 1 127 ? -7.770 -1.998 8.352 1.00 94.75 127 ILE A C 1
ATOM 1038 O O . ILE A 1 127 ? -6.934 -1.189 7.945 1.00 94.75 127 ILE A O 1
ATOM 1042 N N . VAL A 1 128 ? -8.832 -2.359 7.641 1.00 95.62 128 VAL A N 1
ATOM 1043 C CA . VAL A 1 128 ? -9.202 -1.777 6.353 1.00 95.62 128 VAL A CA 1
ATOM 1044 C C . VAL A 1 128 ? -10.560 -1.107 6.497 1.00 95.62 128 VAL A C 1
ATOM 1046 O O . VAL A 1 128 ? -11.547 -1.773 6.791 1.00 95.62 128 VAL A O 1
ATOM 1049 N N . GLN A 1 129 ? -10.624 0.203 6.262 1.00 95.44 129 GLN A N 1
ATOM 1050 C CA . GLN A 1 129 ? -11.875 0.965 6.219 1.00 95.44 129 GLN A CA 1
ATOM 1051 C C . GLN A 1 129 ? -12.160 1.419 4.787 1.00 95.44 129 GLN A C 1
ATOM 1053 O O . GLN A 1 129 ? -11.269 1.911 4.100 1.00 95.44 129 GLN A O 1
ATOM 1058 N N . MET A 1 130 ? -13.401 1.292 4.327 1.00 93.44 130 MET A N 1
ATOM 1059 C CA . MET A 1 130 ? -13.826 1.705 2.988 1.00 93.44 130 MET A CA 1
ATOM 1060 C C . MET A 1 130 ? -14.716 2.947 3.051 1.00 93.44 130 MET A C 1
ATOM 1062 O O . MET A 1 130 ? -15.655 2.995 3.845 1.00 93.44 130 MET A O 1
ATOM 1066 N N . PHE A 1 131 ? -14.468 3.910 2.159 1.00 93.75 131 PHE A N 1
ATOM 1067 C CA . PHE A 1 131 ? -15.239 5.150 2.046 1.00 93.75 131 PHE A CA 1
ATOM 1068 C C . PHE A 1 131 ? -15.785 5.352 0.625 1.00 93.75 131 PHE A C 1
ATOM 1070 O O . PHE A 1 131 ? -15.142 4.993 -0.361 1.00 93.75 131 PHE A O 1
ATOM 1077 N N . ALA A 1 132 ? -16.982 5.933 0.506 1.00 88.06 132 ALA A N 1
ATOM 1078 C CA . ALA A 1 132 ? -17.716 6.123 -0.751 1.00 88.06 132 ALA A CA 1
ATOM 1079 C C . ALA A 1 132 ? -17.229 7.322 -1.592 1.00 88.06 132 ALA A C 1
ATOM 1081 O O . ALA A 1 132 ? -17.425 7.372 -2.814 1.00 88.06 132 ALA A O 1
ATOM 1082 N N . SER A 1 133 ? -16.612 8.305 -0.937 1.00 88.50 133 SER A N 1
ATOM 1083 C CA . SER A 1 133 ? -16.052 9.509 -1.551 1.00 88.50 133 SER A CA 1
ATOM 1084 C C . SER A 1 133 ? -14.708 9.847 -0.918 1.00 88.50 133 SER A C 1
ATOM 1086 O O . SER A 1 133 ? -14.352 9.275 0.100 1.00 88.50 133 SER A O 1
ATOM 1088 N N . ASN A 1 134 ? -14.023 10.865 -1.431 1.00 87.06 134 ASN A N 1
ATOM 1089 C CA . ASN A 1 134 ? -12.751 11.385 -0.917 1.00 87.06 134 ASN A CA 1
ATOM 1090 C C . ASN A 1 134 ? -12.809 12.058 0.477 1.00 87.06 134 ASN A C 1
ATOM 1092 O O . ASN A 1 134 ? -11.901 12.805 0.838 1.00 87.06 134 ASN A O 1
ATOM 1096 N N . ARG A 1 135 ? -13.878 11.840 1.249 1.00 88.88 135 ARG A N 1
ATOM 1097 C CA . ARG A 1 135 ? -14.046 12.379 2.604 1.00 88.88 135 ARG A CA 1
ATOM 1098 C C . ARG A 1 135 ? -13.954 11.220 3.586 1.00 88.88 135 ARG A C 1
ATOM 1100 O O . ARG A 1 135 ? -14.436 10.136 3.288 1.00 88.88 135 ARG A O 1
ATOM 1107 N N . LYS A 1 136 ? -13.318 11.459 4.732 1.00 89.19 136 LYS A N 1
ATOM 1108 C CA . LYS A 1 136 ? -13.141 10.475 5.806 1.00 89.19 136 LYS A CA 1
ATOM 1109 C C . LYS A 1 136 ? -14.093 10.814 6.961 1.00 89.19 136 LYS A C 1
ATOM 1111 O O . LYS A 1 136 ? -13.669 11.345 7.987 1.00 89.19 136 LYS A O 1
ATOM 1116 N N . ASP A 1 137 ? -15.391 10.596 6.750 1.00 89.31 137 ASP A N 1
ATOM 1117 C CA . ASP A 1 137 ? -16.459 10.912 7.709 1.00 89.31 137 ASP A CA 1
ATOM 1118 C C . ASP A 1 137 ? -17.519 9.799 7.793 1.00 89.31 137 ASP A C 1
ATOM 1120 O O . ASP A 1 137 ? -17.564 8.899 6.956 1.00 89.31 137 ASP A O 1
ATOM 1124 N N . SER A 1 138 ? -18.400 9.864 8.794 1.00 88.25 138 SER A N 1
ATOM 1125 C CA . SER A 1 138 ? -19.426 8.837 9.030 1.00 88.25 138 SER A CA 1
ATOM 1126 C C . SER A 1 138 ? -20.461 8.723 7.909 1.00 88.25 138 SER A C 1
ATOM 1128 O O . SER A 1 138 ? -21.037 7.660 7.708 1.00 88.25 138 SER A O 1
ATOM 1130 N N . ASN A 1 139 ? -20.687 9.790 7.135 1.00 88.19 139 ASN A N 1
ATOM 1131 C CA . ASN A 1 139 ? -21.630 9.760 6.012 1.00 88.19 139 ASN A CA 1
ATOM 1132 C C . ASN A 1 139 ? -21.068 9.014 4.799 1.00 88.19 139 ASN A C 1
ATOM 1134 O O . ASN A 1 139 ? -21.811 8.655 3.886 1.00 88.19 139 ASN A O 1
ATOM 1138 N N . THR A 1 140 ? -19.748 8.875 4.743 1.00 91.44 140 THR A N 1
ATOM 1139 C CA . THR A 1 140 ? -19.022 8.300 3.613 1.00 91.44 140 THR A CA 1
ATOM 1140 C C . THR A 1 140 ? -18.403 6.960 3.955 1.00 91.44 140 THR A C 1
ATOM 1142 O O . THR A 1 140 ? -18.102 6.212 3.031 1.00 91.44 140 THR A O 1
ATOM 1145 N N . PHE A 1 141 ? -18.259 6.634 5.239 1.00 93.62 141 PHE A N 1
ATOM 1146 C CA . PHE A 1 141 ? -17.886 5.311 5.717 1.00 93.62 141 PHE A CA 1
ATOM 1147 C C . PHE A 1 141 ? -18.863 4.240 5.212 1.00 93.62 141 PHE A C 1
ATOM 1149 O O . PHE A 1 141 ? -20.080 4.431 5.212 1.00 93.62 141 PHE A O 1
ATOM 1156 N N . ILE A 1 142 ? -18.321 3.111 4.756 1.00 91.06 142 ILE A N 1
ATOM 1157 C CA . ILE A 1 142 ? -19.105 1.995 4.219 1.00 91.06 142 ILE A CA 1
ATOM 1158 C C . ILE A 1 142 ? -18.926 0.738 5.060 1.00 91.06 142 ILE A C 1
ATOM 1160 O O . ILE A 1 142 ? -19.907 0.110 5.455 1.00 91.06 142 ILE A O 1
ATOM 1164 N N . ALA A 1 143 ? -17.678 0.331 5.262 1.00 91.88 143 ALA A N 1
ATOM 1165 C CA . ALA A 1 143 ? -17.347 -0.933 5.893 1.00 91.88 143 ALA A CA 1
ATOM 1166 C C . ALA A 1 143 ? -15.970 -0.856 6.543 1.00 91.88 143 ALA A C 1
ATOM 1168 O O . ALA A 1 143 ? -15.095 -0.126 6.075 1.00 91.88 143 ALA A O 1
ATOM 1169 N N . GLU A 1 144 ? -15.788 -1.663 7.579 1.00 93.75 144 GLU A N 1
ATOM 1170 C CA . GLU A 1 144 ? -14.511 -1.911 8.229 1.00 93.75 144 GLU A CA 1
ATOM 1171 C C . GLU A 1 144 ? -14.284 -3.416 8.321 1.00 93.75 144 GLU A C 1
ATOM 1173 O O . GLU A 1 144 ? -15.213 -4.184 8.577 1.00 93.75 144 GLU A O 1
ATOM 1178 N N . GLU A 1 145 ? -13.039 -3.822 8.123 1.00 93.94 145 GLU A N 1
ATOM 1179 C CA . GLU A 1 145 ? -12.576 -5.173 8.381 1.00 93.94 145 GLU A CA 1
ATOM 1180 C C . GLU A 1 145 ? -11.288 -5.101 9.200 1.00 93.94 145 GLU A C 1
ATOM 1182 O O . GLU A 1 145 ? -10.294 -4.522 8.761 1.00 93.94 145 GLU A O 1
ATOM 1187 N N . GLN A 1 146 ? -11.309 -5.685 10.398 1.00 92.62 146 GLN A N 1
ATOM 1188 C CA . GLN A 1 146 ? -10.101 -5.961 11.167 1.00 92.62 146 GLN A CA 1
ATOM 1189 C C . GLN A 1 146 ? -9.591 -7.349 10.780 1.00 92.62 146 GLN A C 1
ATOM 1191 O O . GLN A 1 146 ? -10.321 -8.338 10.848 1.00 92.62 146 GLN A O 1
ATOM 1196 N N . LEU A 1 147 ? -8.332 -7.420 10.367 1.00 90.44 147 LEU A N 1
ATOM 1197 C CA . LEU A 1 147 ? -7.729 -8.637 9.859 1.00 90.44 147 LEU A CA 1
ATOM 1198 C C . LEU A 1 147 ? -7.068 -9.409 11.000 1.00 90.44 147 LEU A C 1
ATOM 1200 O O . LEU A 1 147 ? -6.099 -8.952 11.601 1.00 90.44 147 LEU A O 1
ATOM 1204 N N . GLU A 1 148 ? -7.543 -10.633 11.210 1.00 77.25 148 GLU A N 1
ATOM 1205 C CA . GLU A 1 148 ? -6.890 -11.638 12.064 1.00 77.25 148 GLU A CA 1
ATOM 1206 C C . GLU A 1 148 ? -5.771 -12.398 11.318 1.00 77.25 148 GLU A C 1
ATOM 1208 O O . GLU A 1 148 ? -4.990 -13.138 11.912 1.00 77.25 148 GLU A O 1
ATOM 1213 N N . ARG A 1 149 ? -5.717 -12.265 9.985 1.00 79.75 149 ARG A N 1
ATOM 1214 C CA . ARG A 1 149 ? -4.728 -12.896 9.089 1.00 79.75 149 ARG A CA 1
ATOM 1215 C C . ARG A 1 149 ? -4.169 -11.853 8.116 1.00 79.75 149 ARG A C 1
ATOM 1217 O O . ARG A 1 149 ? -4.114 -10.674 8.451 1.00 79.75 149 ARG A O 1
ATOM 1224 N N . SER A 1 150 ? -3.706 -12.268 6.938 1.00 88.81 150 SER A N 1
ATOM 1225 C CA . SER A 1 150 ? -3.228 -11.351 5.894 1.00 88.81 150 SER A CA 1
ATOM 1226 C C . SER A 1 150 ? -4.325 -10.948 4.911 1.00 88.81 150 SER A C 1
ATOM 1228 O O . SER A 1 150 ? -4.316 -9.819 4.447 1.00 88.81 150 SER A O 1
ATOM 1230 N N . HIS A 1 151 ? -5.304 -11.808 4.640 1.00 93.38 151 HIS A N 1
ATOM 1231 C CA . HIS A 1 151 ? -6.318 -11.542 3.620 1.00 93.38 151 HIS A CA 1
ATOM 1232 C C . HIS A 1 151 ? -7.482 -10.687 4.135 1.00 93.38 151 HIS A C 1
ATOM 1234 O O . HIS A 1 151 ? -7.945 -10.910 5.255 1.00 93.38 151 HIS A O 1
ATOM 1240 N N . PHE A 1 152 ? -8.008 -9.800 3.287 1.00 94.19 152 PHE A N 1
ATOM 1241 C CA . PHE A 1 152 ? -9.253 -9.064 3.534 1.00 94.19 152 PHE A CA 1
ATOM 1242 C C . PHE A 1 152 ? -10.164 -9.033 2.307 1.00 94.19 152 PHE A C 1
ATOM 1244 O O . PHE A 1 152 ? -9.721 -9.171 1.163 1.00 94.19 152 PHE A O 1
ATOM 1251 N N . THR A 1 153 ? -11.459 -8.820 2.531 1.00 93.31 153 THR A N 1
ATOM 1252 C CA . THR A 1 153 ? -12.442 -8.572 1.476 1.00 93.31 153 THR A CA 1
ATOM 1253 C C . THR A 1 153 ? -13.530 -7.608 1.958 1.00 93.31 153 THR A C 1
ATOM 1255 O O . THR A 1 153 ? -14.487 -8.002 2.624 1.00 93.31 153 THR A O 1
ATOM 1258 N N . VAL A 1 154 ? -13.474 -6.360 1.485 1.00 92.06 154 VAL A N 1
ATOM 1259 C CA . VAL A 1 154 ? -14.475 -5.323 1.781 1.00 92.06 154 VAL A CA 1
ATOM 1260 C C . VAL A 1 154 ? -15.397 -5.074 0.588 1.00 92.06 154 VAL A C 1
ATOM 1262 O O . VAL A 1 154 ? -15.002 -5.170 -0.576 1.00 92.06 154 VAL A O 1
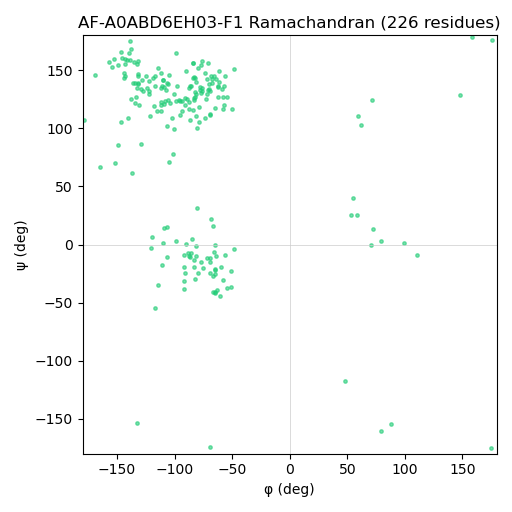ATOM 1265 N N . ASN A 1 155 ? -16.665 -4.764 0.858 1.00 86.56 155 ASN A N 1
ATOM 1266 C CA . ASN A 1 155 ? -17.681 -4.569 -0.171 1.00 86.56 155 ASN A CA 1
ATOM 1267 C C . ASN A 1 155 ? -18.421 -3.242 0.035 1.00 86.56 155 ASN A C 1
ATOM 1269 O O . ASN A 1 155 ? -18.882 -2.940 1.130 1.00 86.56 155 ASN A O 1
ATOM 1273 N N . SER A 1 156 ? -18.597 -2.487 -1.050 1.00 83.94 156 SER A N 1
ATOM 1274 C CA . SER A 1 156 ? -19.340 -1.218 -1.069 1.00 83.94 156 SER A CA 1
ATOM 1275 C C . SER A 1 156 ? -20.848 -1.330 -0.789 1.00 83.94 156 SER A C 1
ATOM 1277 O O . SER A 1 156 ? -21.543 -0.318 -0.704 1.00 83.94 156 SER A O 1
ATOM 1279 N N . ALA A 1 157 ? -21.385 -2.544 -0.679 1.00 81.06 157 ALA A N 1
ATOM 1280 C CA . ALA A 1 157 ? -22.801 -2.838 -0.525 1.00 81.06 157 ALA A CA 1
ATOM 1281 C C . ALA A 1 157 ? -23.668 -2.075 -1.550 1.00 81.06 157 ALA A C 1
ATOM 1283 O O . ALA A 1 157 ? -23.565 -2.289 -2.754 1.00 81.06 157 ALA A O 1
ATOM 1284 N N . ARG A 1 158 ? -24.564 -1.199 -1.089 1.00 74.94 158 ARG A N 1
ATOM 1285 C CA . ARG A 1 158 ? -25.416 -0.366 -1.959 1.00 74.94 158 ARG A CA 1
ATOM 1286 C C . ARG A 1 158 ? -24.982 1.101 -1.975 1.00 74.94 158 ARG A C 1
ATOM 1288 O O . ARG A 1 158 ? -25.764 1.949 -2.398 1.00 74.94 158 ARG A O 1
ATOM 1295 N N . ALA A 1 159 ? -23.777 1.408 -1.493 1.00 79.25 159 ALA A N 1
ATOM 1296 C CA . ALA A 1 159 ? -23.281 2.774 -1.435 1.00 79.25 159 ALA A CA 1
ATOM 1297 C C . ALA A 1 159 ? -23.113 3.361 -2.844 1.00 79.25 159 ALA A C 1
ATOM 1299 O O . ALA A 1 159 ? -22.692 2.683 -3.784 1.00 79.25 159 ALA A O 1
ATOM 1300 N N . MET A 1 160 ? -23.435 4.646 -2.987 1.00 77.19 160 MET A N 1
ATOM 1301 C CA . MET A 1 160 ? -23.184 5.384 -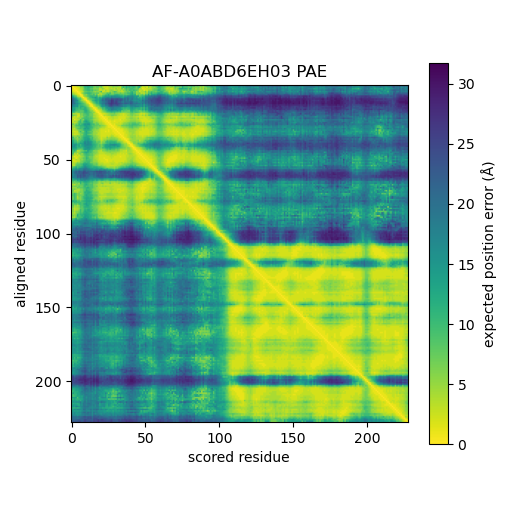4.219 1.00 77.19 160 MET A CA 1
ATOM 1302 C C . MET A 1 160 ? -21.742 5.891 -4.211 1.00 77.19 160 MET A C 1
ATOM 1304 O O . MET A 1 160 ? -21.371 6.703 -3.368 1.00 77.19 160 MET A O 1
ATOM 1308 N N . LEU A 1 161 ? -20.934 5.403 -5.150 1.00 79.75 161 LEU A N 1
ATOM 1309 C CA . LEU A 1 161 ? -19.497 5.659 -5.193 1.00 79.75 161 LEU A CA 1
ATOM 1310 C C . LEU A 1 161 ? -19.186 6.825 -6.132 1.00 79.75 161 LEU A C 1
ATOM 1312 O O . LEU A 1 161 ? -19.556 6.798 -7.306 1.00 79.75 161 LEU A O 1
ATOM 1316 N N . THR A 1 162 ? -18.497 7.847 -5.629 1.00 79.94 162 THR A N 1
ATOM 1317 C CA . THR A 1 162 ? -18.102 9.015 -6.438 1.00 79.94 162 THR A CA 1
ATOM 1318 C C . THR A 1 162 ? -16.597 9.149 -6.614 1.00 79.94 162 THR A C 1
ATOM 1320 O O . THR A 1 162 ? -16.168 9.621 -7.663 1.00 79.94 162 THR A O 1
ATOM 1323 N N . ASP A 1 163 ? -15.834 8.775 -5.587 1.00 80.12 163 ASP A N 1
ATOM 1324 C CA . ASP A 1 163 ? -14.365 8.702 -5.560 1.00 80.12 163 ASP A CA 1
ATOM 1325 C C . ASP A 1 163 ? -13.966 7.864 -4.332 1.00 80.12 163 ASP A C 1
ATOM 1327 O O . ASP A 1 163 ? -13.527 8.414 -3.318 1.00 80.12 163 ASP A O 1
ATOM 1331 N N . PRO A 1 164 ? -14.298 6.563 -4.335 1.00 88.12 164 PRO A N 1
ATOM 1332 C CA . PRO A 1 164 ? -14.104 5.727 -3.174 1.00 88.12 164 PRO A CA 1
ATOM 1333 C C . PRO A 1 164 ? -12.628 5.402 -2.971 1.00 88.12 164 PRO A C 1
ATOM 1335 O O . PRO A 1 164 ? -11.856 5.235 -3.919 1.00 88.12 164 PRO A O 1
ATOM 1338 N N . PHE A 1 165 ? -12.255 5.253 -1.710 1.00 92.31 165 PHE A N 1
ATOM 1339 C CA . PHE A 1 165 ? -10.921 4.837 -1.311 1.00 92.31 165 PHE A CA 1
ATOM 1340 C C . PHE A 1 165 ? -11.015 3.846 -0.154 1.00 92.31 165 PHE A C 1
ATOM 1342 O O . PHE A 1 165 ? -12.027 3.787 0.552 1.00 92.31 165 PHE A O 1
ATOM 1349 N N . ILE A 1 166 ? -9.956 3.064 0.027 1.00 94.44 166 ILE A N 1
ATOM 1350 C CA . ILE A 1 166 ? -9.739 2.297 1.251 1.00 94.44 166 ILE A CA 1
ATOM 1351 C C . ILE A 1 166 ? -8.636 2.963 2.069 1.00 94.44 166 ILE A C 1
ATOM 1353 O O . ILE A 1 166 ? -7.633 3.415 1.518 1.00 94.44 166 ILE A O 1
ATOM 1357 N N . LEU A 1 167 ? -8.836 3.042 3.376 1.00 94.94 167 LEU A N 1
ATOM 1358 C CA . LEU A 1 167 ? -7.816 3.369 4.357 1.00 94.94 167 LEU A CA 1
ATOM 1359 C C . LEU A 1 167 ? -7.265 2.056 4.900 1.00 94.94 167 LEU A C 1
ATOM 1361 O O . LEU A 1 167 ? -8.023 1.251 5.440 1.00 94.94 167 LEU A O 1
ATOM 1365 N N . ILE A 1 168 ? -5.957 1.872 4.786 1.00 95.38 168 ILE A N 1
ATOM 1366 C CA . ILE A 1 168 ? -5.234 0.796 5.453 1.00 95.38 168 ILE A CA 1
ATOM 1367 C C . ILE A 1 168 ? -4.594 1.389 6.701 1.00 95.38 168 ILE A C 1
ATOM 1369 O O . ILE A 1 168 ? -3.842 2.361 6.614 1.00 95.38 168 ILE A O 1
ATOM 1373 N N . ALA A 1 169 ? -4.907 0.809 7.854 1.00 95.12 169 ALA A N 1
ATOM 1374 C CA . ALA A 1 169 ? -4.348 1.176 9.141 1.00 95.12 169 ALA A CA 1
ATOM 1375 C C . ALA A 1 169 ? -3.682 -0.045 9.783 1.00 95.12 169 ALA A C 1
ATOM 1377 O O . ALA A 1 169 ? -4.290 -1.110 9.871 1.00 95.12 169 ALA A O 1
ATOM 1378 N N . HIS A 1 170 ? -2.436 0.082 10.232 1.00 93.25 170 HIS A N 1
ATOM 1379 C CA . HIS A 1 170 ? -1.697 -1.044 10.798 1.00 93.25 170 HIS A CA 1
ATOM 1380 C C . HIS A 1 170 ? -0.749 -0.639 11.922 1.00 93.25 170 HIS A C 1
ATOM 1382 O O . HIS A 1 170 ? -0.368 0.524 12.060 1.00 93.25 170 HIS A O 1
ATOM 1388 N N . GLN A 1 171 ? -0.361 -1.628 12.725 1.00 92.75 171 GLN A N 1
ATOM 1389 C CA . GLN A 1 171 ? 0.574 -1.461 13.843 1.00 92.75 171 GLN A CA 1
ATOM 1390 C C . GLN A 1 171 ? 1.944 -2.109 13.602 1.00 92.75 171 GLN A C 1
ATOM 1392 O O . GLN A 1 171 ? 2.723 -2.302 14.532 1.00 92.75 171 GLN A O 1
ATOM 1397 N N . CYS A 1 172 ? 2.235 -2.471 12.356 1.00 89.94 172 CYS A N 1
ATOM 1398 C CA . CYS A 1 172 ? 3.515 -3.075 11.985 1.00 89.94 172 CYS A CA 1
ATOM 1399 C C . CYS A 1 172 ? 4.661 -2.065 12.137 1.00 89.94 172 CYS A C 1
ATOM 1401 O O . CYS A 1 172 ? 4.487 -0.881 11.838 1.00 89.94 172 CYS A O 1
ATOM 1403 N N . ASP A 1 173 ? 5.794 -2.539 12.659 1.00 87.69 173 ASP A N 1
ATOM 1404 C CA . ASP A 1 173 ? 6.965 -1.741 13.051 1.00 87.69 173 ASP A CA 1
ATOM 1405 C C . ASP A 1 173 ? 6.679 -0.566 14.011 1.00 87.69 173 ASP A C 1
ATOM 1407 O O . ASP A 1 173 ? 7.434 0.406 14.063 1.00 87.69 173 ASP A O 1
ATOM 1411 N N . LEU A 1 174 ? 5.602 -0.643 14.804 1.00 89.12 174 LEU A N 1
ATOM 1412 C CA . LEU A 1 174 ? 5.357 0.293 15.905 1.00 89.12 174 LEU A CA 1
ATOM 1413 C C . LEU A 1 174 ? 5.974 -0.196 17.217 1.00 89.12 174 LEU A C 1
ATOM 1415 O O . LEU A 1 174 ? 6.059 -1.395 17.489 1.00 89.12 174 LEU A O 1
ATOM 1419 N N . THR A 1 175 ? 6.371 0.750 18.071 1.00 88.81 175 THR A N 1
ATOM 1420 C CA . THR A 1 175 ? 6.857 0.428 19.418 1.00 88.81 175 THR A CA 1
ATOM 1421 C C . THR A 1 175 ? 5.713 -0.045 20.314 1.00 88.81 175 THR A C 1
ATOM 1423 O O . THR A 1 175 ? 4.552 0.310 20.108 1.00 88.81 175 THR A O 1
ATOM 1426 N N . ALA A 1 176 ? 6.033 -0.810 21.362 1.00 88.38 176 ALA A N 1
ATOM 1427 C CA . ALA A 1 176 ? 5.031 -1.295 22.315 1.00 88.38 176 ALA A CA 1
ATOM 1428 C C . ALA A 1 176 ? 4.192 -0.155 22.925 1.00 88.38 176 ALA A C 1
ATOM 1430 O O . ALA A 1 176 ? 2.982 -0.297 23.081 1.00 88.38 176 ALA A O 1
ATOM 1431 N N . ASP A 1 177 ? 4.806 0.999 23.204 1.00 90.50 177 ASP A N 1
ATOM 1432 C CA . ASP A 1 177 ? 4.101 2.172 23.732 1.00 90.50 177 ASP A CA 1
ATOM 1433 C C . ASP A 1 177 ? 3.089 2.736 22.729 1.00 90.50 177 ASP A C 1
ATOM 1435 O O . ASP A 1 177 ? 1.966 3.067 23.106 1.00 90.50 177 ASP A O 1
ATOM 1439 N N . GLN A 1 178 ? 3.455 2.803 21.445 1.00 91.19 178 GLN A N 1
ATOM 1440 C CA . GLN A 1 178 ? 2.557 3.257 20.380 1.00 91.19 178 GLN A CA 1
ATOM 1441 C C . GLN A 1 178 ? 1.391 2.285 20.177 1.00 91.19 178 GLN A C 1
ATOM 1443 O O . GLN A 1 178 ? 0.247 2.719 20.041 1.00 91.19 178 GLN A O 1
ATOM 1448 N N . VAL A 1 179 ? 1.663 0.978 20.223 1.00 89.69 179 VAL A N 1
ATOM 1449 C CA . VAL A 1 179 ? 0.631 -0.067 20.157 1.00 89.69 179 VAL A CA 1
ATOM 1450 C C . VAL A 1 179 ? -0.344 0.059 21.331 1.00 89.69 179 VAL A C 1
ATOM 1452 O O . VAL A 1 179 ? -1.557 0.026 21.128 1.00 89.69 179 VAL A O 1
ATOM 1455 N N . ASN A 1 180 ? 0.165 0.275 22.548 1.00 89.94 180 ASN A N 1
ATOM 1456 C CA . ASN A 1 180 ? -0.649 0.444 23.756 1.00 89.94 180 ASN A CA 1
ATOM 1457 C C . ASN A 1 180 ? -1.502 1.724 23.739 1.00 89.94 180 ASN A C 1
ATOM 1459 O O . ASN A 1 180 ? -2.556 1.768 24.369 1.00 89.94 180 ASN A O 1
ATOM 1463 N N . GLN A 1 181 ? -1.063 2.758 23.020 1.00 91.25 181 GLN A N 1
ATOM 1464 C CA . GLN A 1 181 ? -1.811 4.004 22.809 1.00 91.25 181 GLN A CA 1
ATOM 1465 C C . GLN A 1 181 ? -2.802 3.929 21.633 1.00 91.25 181 GLN A C 1
ATOM 1467 O O . GLN A 1 181 ? -3.425 4.939 21.290 1.00 91.25 181 GLN A O 1
ATOM 1472 N N . ASP A 1 182 ? -2.944 2.746 21.024 1.00 91.81 182 ASP A N 1
ATOM 1473 C CA . ASP A 1 182 ? -3.796 2.478 19.861 1.00 91.81 182 ASP A CA 1
ATOM 1474 C C . ASP A 1 182 ? -3.477 3.419 18.682 1.00 91.81 182 ASP A C 1
ATOM 1476 O O . ASP A 1 182 ? -4.347 3.937 17.981 1.00 91.81 182 ASP A O 1
ATOM 1480 N N . ILE A 1 183 ? -2.180 3.675 18.490 1.00 94.06 183 ILE A N 1
ATOM 1481 C CA . ILE A 1 183 ? -1.654 4.400 17.336 1.00 94.06 183 ILE A CA 1
ATOM 1482 C C . ILE A 1 183 ? -1.509 3.430 16.168 1.00 94.06 183 ILE A C 1
ATOM 1484 O O . ILE A 1 183 ? -1.124 2.273 16.340 1.00 94.06 183 ILE A O 1
ATOM 1488 N N . PHE A 1 184 ? -1.793 3.934 14.971 1.00 94.62 184 PHE A N 1
ATOM 1489 C CA . PHE A 1 184 ? -1.679 3.217 13.712 1.00 94.62 184 PHE A CA 1
ATOM 1490 C C . PHE A 1 184 ? -0.928 4.057 12.686 1.00 94.62 184 PHE A C 1
ATOM 1492 O O . PHE A 1 184 ? -1.090 5.279 12.613 1.00 94.62 184 PHE A O 1
ATOM 1499 N N . ARG A 1 185 ? -0.153 3.367 11.855 1.00 94.00 185 ARG A N 1
ATOM 1500 C CA . ARG A 1 185 ? 0.325 3.835 10.555 1.00 94.00 185 ARG A CA 1
ATOM 1501 C C . ARG A 1 185 ? -0.826 3.731 9.559 1.00 94.00 185 ARG A C 1
ATOM 1503 O O . ARG A 1 185 ? -1.517 2.716 9.539 1.00 94.00 185 ARG A O 1
ATOM 1510 N N . GLN A 1 186 ? -1.091 4.793 8.806 1.00 94.56 186 GLN A N 1
ATOM 1511 C CA . GLN A 1 186 ? -2.327 4.967 8.040 1.00 94.56 186 GLN A CA 1
ATOM 1512 C C . GLN A 1 186 ? -2.056 5.527 6.648 1.00 94.56 186 GLN A C 1
ATOM 1514 O O . GLN A 1 186 ? -1.497 6.617 6.543 1.00 94.56 186 GLN A O 1
ATOM 1519 N N . PHE A 1 187 ? -2.527 4.861 5.593 1.00 93.25 187 PHE A N 1
ATOM 1520 C CA . PHE A 1 187 ? -2.462 5.377 4.222 1.00 93.25 187 PHE A CA 1
ATOM 1521 C C . PHE A 1 187 ? -3.701 5.009 3.402 1.00 93.25 187 PHE A C 1
ATOM 1523 O O . PHE A 1 187 ? -4.390 4.027 3.675 1.00 93.25 187 PHE A O 1
ATOM 1530 N N . ASN A 1 188 ? -3.980 5.813 2.375 1.00 92.69 188 ASN A N 1
ATOM 1531 C CA . ASN A 1 188 ? -5.169 5.666 1.538 1.00 92.69 188 ASN A CA 1
ATOM 1532 C C . ASN A 1 188 ? -4.811 5.098 0.162 1.00 92.69 188 ASN A C 1
ATOM 1534 O O . ASN A 1 188 ? -3.860 5.553 -0.475 1.00 92.69 188 ASN A O 1
ATOM 1538 N N . ILE A 1 189 ? -5.642 4.187 -0.343 1.00 90.56 189 ILE A N 1
ATOM 1539 C CA . ILE A 1 189 ? -5.611 3.720 -1.731 1.00 90.56 189 ILE A CA 1
ATOM 1540 C C . ILE A 1 189 ? -6.909 4.147 -2.408 1.00 90.56 189 ILE A C 1
ATOM 1542 O O . ILE A 1 189 ? -7.991 3.668 -2.057 1.00 90.56 189 ILE A O 1
ATOM 1546 N N . HIS A 1 190 ? -6.805 5.031 -3.401 1.00 88.06 190 HIS A N 1
ATOM 1547 C CA . HIS A 1 190 ? -7.951 5.400 -4.222 1.00 88.06 190 HIS A CA 1
ATOM 1548 C C . HIS A 1 190 ? -8.252 4.297 -5.223 1.00 88.06 190 HIS A C 1
ATOM 1550 O O . HIS A 1 190 ? -7.379 3.794 -5.939 1.00 88.06 190 HIS A O 1
ATOM 1556 N N . ILE A 1 191 ? -9.525 3.938 -5.286 1.00 82.62 191 ILE A N 1
ATOM 1557 C CA . ILE A 1 191 ? -9.988 2.899 -6.186 1.00 82.62 191 ILE A CA 1
ATOM 1558 C C . ILE A 1 191 ? -10.068 3.518 -7.581 1.00 82.62 191 ILE A C 1
ATOM 1560 O O . ILE A 1 191 ? -10.565 4.635 -7.731 1.00 82.62 191 ILE A O 1
ATOM 1564 N N . PRO A 1 192 ? -9.590 2.839 -8.631 1.00 75.25 192 PRO A N 1
ATOM 1565 C CA . PRO A 1 192 ? -9.694 3.382 -9.970 1.00 75.25 192 PRO A CA 1
ATOM 1566 C C . PRO A 1 192 ? -11.131 3.490 -10.450 1.00 75.25 192 PRO A C 1
ATOM 1568 O O . PRO A 1 192 ? -11.958 2.608 -10.212 1.00 75.25 192 PRO A O 1
ATOM 1571 N N . PHE A 1 193 ? -11.394 4.537 -11.231 1.00 71.38 193 PHE A N 1
ATOM 1572 C CA . PHE A 1 193 ? -12.719 4.823 -11.770 1.00 71.38 193 PHE A CA 1
ATOM 1573 C C . PHE A 1 193 ? -13.367 3.619 -12.467 1.00 71.38 193 PHE A C 1
ATOM 1575 O O . PHE A 1 193 ? -14.553 3.392 -12.298 1.00 71.38 193 PHE A O 1
ATOM 1582 N N . TYR A 1 194 ? -12.609 2.782 -13.176 1.00 67.50 194 TYR A N 1
ATOM 1583 C CA . TYR A 1 194 ? -13.141 1.618 -13.899 1.00 67.50 194 TYR A CA 1
ATOM 1584 C C . TYR A 1 194 ? -13.662 0.465 -13.026 1.00 67.50 194 TYR A C 1
ATOM 1586 O O . TYR A 1 194 ? -14.308 -0.437 -13.554 1.00 67.50 194 TYR A O 1
ATOM 1594 N N . TYR A 1 195 ? -13.394 0.477 -11.717 1.00 73.25 195 TYR A N 1
ATOM 1595 C CA . TYR A 1 195 ? -13.899 -0.536 -10.784 1.00 73.25 195 TYR A CA 1
ATOM 1596 C C . TYR A 1 195 ? -15.248 -0.164 -10.161 1.00 73.25 195 TYR A C 1
ATOM 1598 O O . TYR A 1 195 ? -16.001 -1.050 -9.766 1.00 73.25 195 TYR A O 1
ATOM 1606 N N . TYR A 1 196 ? -15.578 1.128 -10.095 1.00 71.81 196 TYR A N 1
ATOM 1607 C CA . TYR A 1 196 ? -16.854 1.612 -9.554 1.00 71.81 196 TYR A CA 1
ATOM 1608 C C . TYR A 1 196 ? -17.685 2.413 -10.557 1.00 71.81 196 TYR A C 1
ATOM 1610 O O . TYR A 1 196 ? -18.800 2.834 -10.239 1.00 71.81 196 TYR A O 1
ATOM 1618 N N . ASN A 1 197 ? -17.167 2.634 -11.765 1.00 57.47 197 ASN A N 1
ATOM 1619 C CA . ASN A 1 197 ? -17.936 3.223 -12.838 1.00 57.47 197 ASN A CA 1
ATOM 1620 C C . ASN A 1 197 ? -18.898 2.212 -13.454 1.00 57.47 197 ASN A C 1
ATOM 1622 O O . ASN A 1 197 ? -18.768 0.990 -13.399 1.00 57.47 197 ASN A O 1
ATOM 1626 N N . ALA A 1 198 ? -19.906 2.785 -14.070 1.00 51.22 198 ALA A N 1
ATOM 1627 C CA . ALA A 1 198 ? -20.954 2.068 -14.738 1.00 51.22 198 ALA A CA 1
ATOM 1628 C C . ALA A 1 198 ? -20.519 1.400 -16.039 1.00 51.22 198 ALA A C 1
ATOM 1630 O O . ALA A 1 198 ? -20.008 2.051 -16.949 1.00 51.22 198 ALA A O 1
ATOM 1631 N N . GLY A 1 199 ? -20.830 0.112 -16.168 1.00 42.31 199 GLY A N 1
ATOM 1632 C CA . GLY A 1 199 ? -20.689 -0.654 -17.403 1.00 42.31 199 GLY A CA 1
ATOM 1633 C C . GLY A 1 199 ? -20.617 -2.156 -17.132 1.00 42.31 199 GLY A C 1
ATOM 1634 O O . GLY A 1 199 ? -20.587 -2.587 -15.983 1.00 42.31 199 GLY A O 1
ATOM 1635 N N . ARG A 1 200 ? -20.516 -2.980 -18.188 1.00 36.41 200 ARG A N 1
ATOM 1636 C CA . ARG A 1 200 ? -20.315 -4.448 -18.078 1.00 36.41 200 ARG A CA 1
ATOM 1637 C C . ARG A 1 200 ? -19.061 -4.853 -17.266 1.00 36.41 200 ARG A C 1
ATOM 1639 O O . ARG A 1 200 ? -18.889 -6.033 -16.985 1.00 36.41 200 ARG A O 1
ATOM 1646 N N . ILE A 1 201 ? -18.208 -3.887 -16.910 1.00 42.25 201 ILE A N 1
ATOM 1647 C CA . ILE A 1 201 ? -16.926 -4.028 -16.202 1.00 42.25 201 ILE A CA 1
ATOM 1648 C C . ILE A 1 201 ? -17.082 -3.893 -14.672 1.00 42.25 201 ILE A C 1
ATOM 1650 O O . ILE A 1 201 ? -16.260 -4.444 -13.944 1.00 42.25 201 ILE A O 1
ATOM 1654 N N . GLY A 1 202 ? -18.176 -3.299 -14.168 1.00 44.00 202 GLY A N 1
ATOM 1655 C CA . GLY A 1 202 ? -18.464 -3.125 -12.729 1.00 44.00 202 GLY A CA 1
ATOM 1656 C C . GLY A 1 202 ? -18.774 -4.419 -11.957 1.00 44.00 202 GLY A C 1
ATOM 1657 O O . GLY A 1 202 ? -19.450 -4.391 -10.936 1.00 44.00 202 GLY A O 1
ATOM 1658 N N . LEU A 1 203 ? -18.342 -5.570 -12.479 1.00 51.81 203 LEU A N 1
ATOM 1659 C CA . LEU A 1 203 ? -18.440 -6.892 -11.858 1.00 51.81 203 LEU A CA 1
ATOM 1660 C C . LEU A 1 203 ? -17.095 -7.402 -11.339 1.00 51.81 203 LEU A C 1
ATOM 1662 O O . LEU A 1 203 ? -17.060 -8.450 -10.697 1.00 51.81 203 LEU A O 1
ATOM 1666 N N . LYS A 1 204 ? -15.991 -6.735 -11.692 1.00 66.06 204 LYS A N 1
ATOM 1667 C CA . LYS A 1 204 ? -14.650 -7.223 -11.387 1.00 66.06 204 LYS A CA 1
ATOM 1668 C C . LYS A 1 204 ? -14.289 -6.832 -9.959 1.00 66.06 204 LYS A C 1
ATOM 1670 O O . LYS A 1 204 ? -14.310 -5.654 -9.615 1.00 66.06 204 LYS A O 1
ATOM 1675 N N . THR A 1 205 ? -13.933 -7.823 -9.152 1.00 79.00 205 THR A N 1
ATOM 1676 C CA . THR A 1 205 ? -13.299 -7.592 -7.857 1.00 79.00 205 THR A CA 1
ATOM 1677 C C . THR A 1 205 ? -12.014 -6.794 -8.070 1.00 79.00 205 THR A C 1
ATOM 1679 O O . THR A 1 205 ? -11.177 -7.169 -8.897 1.00 79.00 205 THR A O 1
ATOM 1682 N N . PHE A 1 206 ? -11.880 -5.681 -7.356 1.00 84.94 206 PHE A N 1
ATOM 1683 C CA . PHE A 1 206 ? -10.649 -4.912 -7.312 1.00 84.94 206 PHE A CA 1
ATOM 1684 C C . PHE A 1 206 ? -9.682 -5.606 -6.361 1.00 84.94 206 PHE A C 1
ATOM 1686 O O . PHE A 1 206 ? -9.868 -5.599 -5.149 1.00 84.94 206 PHE A O 1
ATOM 1693 N N . ASP A 1 207 ? -8.683 -6.259 -6.930 1.00 89.62 207 ASP A N 1
ATOM 1694 C CA . ASP A 1 207 ? -7.620 -6.900 -6.173 1.00 89.62 207 ASP A CA 1
ATOM 1695 C C . ASP A 1 207 ? -6.454 -5.921 -6.051 1.00 89.62 207 ASP A C 1
ATOM 1697 O O . ASP A 1 207 ? -5.882 -5.528 -7.073 1.00 89.62 207 ASP A O 1
ATOM 1701 N N . ILE A 1 208 ? -6.142 -5.471 -4.835 1.00 90.12 208 ILE A N 1
ATOM 1702 C CA . ILE A 1 208 ? -5.015 -4.557 -4.624 1.00 90.12 208 ILE A CA 1
ATOM 1703 C C . ILE A 1 208 ? -3.668 -5.291 -4.671 1.00 90.12 208 ILE A C 1
ATOM 1705 O O . ILE A 1 208 ? -2.645 -4.639 -4.864 1.00 90.12 208 ILE A O 1
ATOM 1709 N N . GLY A 1 209 ? -3.665 -6.625 -4.585 1.00 91.69 209 GLY A N 1
ATOM 1710 C CA . GLY A 1 209 ? -2.462 -7.443 -4.459 1.00 91.69 209 GLY A CA 1
ATOM 1711 C C . GLY A 1 209 ? -2.040 -7.640 -3.002 1.00 91.69 209 GLY A C 1
ATOM 1712 O O . GLY A 1 209 ? -2.866 -7.568 -2.089 1.00 91.69 209 GLY A O 1
ATOM 1713 N N . THR A 1 210 ? -0.744 -7.880 -2.800 1.00 92.50 210 THR A N 1
ATOM 1714 C CA . THR A 1 210 ? -0.144 -8.146 -1.486 1.00 92.50 210 THR A CA 1
ATOM 1715 C C . THR A 1 210 ? 0.753 -6.982 -1.087 1.00 92.50 210 THR A C 1
ATOM 1717 O O . THR A 1 210 ? 1.677 -6.635 -1.821 1.00 92.50 210 THR A O 1
ATOM 1720 N N . PHE A 1 211 ? 0.478 -6.377 0.066 1.00 91.62 211 PHE A N 1
ATOM 1721 C CA . PHE A 1 211 ? 1.211 -5.237 0.608 1.00 91.62 211 PHE A CA 1
ATOM 1722 C C . PHE A 1 211 ? 2.044 -5.673 1.808 1.00 91.62 211 PHE A C 1
ATOM 1724 O O . PHE A 1 211 ? 1.496 -6.161 2.798 1.00 91.62 211 PHE A O 1
ATOM 1731 N N . ASN A 1 212 ? 3.350 -5.423 1.743 1.00 90.75 212 ASN A N 1
ATOM 1732 C CA . ASN A 1 212 ? 4.221 -5.490 2.906 1.00 90.75 212 ASN A CA 1
ATOM 1733 C C . ASN A 1 212 ? 4.106 -4.177 3.699 1.00 90.75 212 ASN A C 1
ATOM 1735 O O . ASN A 1 212 ? 4.541 -3.118 3.250 1.00 90.75 212 ASN A O 1
ATOM 1739 N N . LEU A 1 213 ? 3.505 -4.234 4.883 1.00 90.94 213 LEU A N 1
ATOM 1740 C CA . LEU A 1 213 ? 3.204 -3.064 5.707 1.00 90.94 213 LEU A CA 1
ATOM 1741 C C . LEU A 1 213 ? 4.397 -2.552 6.530 1.00 90.94 213 LEU A C 1
ATOM 1743 O O . LEU A 1 213 ? 4.278 -1.557 7.238 1.00 90.94 213 LEU A O 1
ATOM 1747 N N . GLU A 1 214 ? 5.558 -3.192 6.451 1.00 86.38 214 GLU A N 1
ATOM 1748 C CA . GLU A 1 214 ? 6.806 -2.640 7.005 1.00 86.38 214 GLU A CA 1
ATOM 1749 C C . GLU A 1 214 ? 7.270 -1.425 6.188 1.00 86.38 214 GLU A C 1
ATOM 1751 O O . GLU A 1 214 ? 7.907 -0.495 6.690 1.00 86.38 214 GLU A O 1
ATOM 1756 N N . VAL A 1 215 ? 6.854 -1.378 4.921 1.00 85.44 215 VAL A N 1
ATOM 1757 C CA . VAL A 1 215 ? 7.144 -0.305 3.972 1.00 85.44 215 VAL A CA 1
ATOM 1758 C C . VAL A 1 215 ? 6.454 0.992 4.368 1.00 85.44 215 VAL A C 1
ATOM 1760 O O . VAL A 1 215 ? 5.320 0.993 4.837 1.00 85.44 215 VAL A O 1
ATOM 1763 N N . MET A 1 216 ? 7.137 2.121 4.160 1.00 82.94 216 MET A N 1
ATOM 1764 C CA . MET A 1 216 ? 6.536 3.453 4.272 1.00 82.94 216 MET A CA 1
ATOM 1765 C C . MET A 1 216 ? 5.899 3.865 2.944 1.00 82.94 216 MET A C 1
ATOM 1767 O O . MET A 1 216 ? 6.602 4.204 1.983 1.00 82.94 216 MET A O 1
ATOM 1771 N N . TYR A 1 217 ? 4.569 3.868 2.898 1.00 86.50 217 TYR A N 1
ATOM 1772 C CA . TYR A 1 217 ? 3.803 4.207 1.703 1.00 86.50 217 TYR A CA 1
ATOM 1773 C C . TYR A 1 217 ? 3.609 5.730 1.539 1.00 86.50 217 TYR A C 1
ATOM 1775 O O . TYR A 1 217 ? 3.667 6.502 2.501 1.00 86.50 217 TYR A O 1
ATOM 1783 N N . PRO A 1 218 ? 3.377 6.223 0.308 1.00 82.44 218 PRO A N 1
ATOM 1784 C CA . PRO A 1 218 ? 3.120 7.642 0.067 1.00 82.44 218 PRO A CA 1
ATOM 1785 C C . PRO A 1 218 ? 1.899 8.175 0.814 1.00 82.44 218 PRO A C 1
ATOM 1787 O O . PRO A 1 218 ? 0.814 7.600 0.755 1.00 82.44 218 PRO A O 1
ATOM 1790 N N . GLY A 1 219 ? 2.061 9.335 1.455 1.00 84.94 219 GLY A N 1
ATOM 1791 C CA . GLY A 1 219 ? 0.978 9.989 2.193 1.00 84.94 219 GLY A CA 1
ATOM 1792 C C . GLY A 1 219 ? 0.610 9.291 3.502 1.00 84.94 219 GLY A C 1
ATOM 1793 O O . GLY A 1 219 ? -0.430 9.605 4.076 1.00 84.94 219 GLY A O 1
ATOM 1794 N N . GLU A 1 220 ? 1.442 8.362 3.967 1.00 91.25 220 GLU A N 1
ATOM 1795 C CA . GLU A 1 220 ? 1.211 7.657 5.213 1.00 91.25 220 GLU A CA 1
ATOM 1796 C C . GLU A 1 220 ? 1.390 8.577 6.430 1.00 91.25 220 GLU A C 1
ATOM 1798 O O . GLU A 1 220 ? 2.303 9.405 6.488 1.00 91.25 220 GLU A O 1
ATOM 1803 N N . THR A 1 221 ? 0.497 8.448 7.408 1.00 93.38 221 THR A N 1
ATOM 1804 C CA . THR A 1 221 ? 0.482 9.254 8.633 1.00 93.38 221 THR A CA 1
ATOM 1805 C C . THR A 1 221 ? 0.344 8.369 9.868 1.00 93.38 221 THR A C 1
ATOM 1807 O O . THR A 1 221 ? -0.124 7.237 9.783 1.00 93.38 221 THR A O 1
ATOM 1810 N N . LEU A 1 222 ? 0.756 8.887 11.026 1.00 93.38 222 LEU A N 1
ATOM 1811 C CA . LEU A 1 222 ? 0.534 8.246 12.321 1.00 93.38 222 LEU A CA 1
ATOM 1812 C C . LEU A 1 222 ? -0.682 8.869 13.000 1.00 93.38 222 LEU A C 1
ATOM 1814 O O . LEU A 1 222 ? -0.811 10.093 13.048 1.00 93.38 222 LEU A O 1
ATOM 1818 N N . GLY A 1 223 ? -1.539 8.037 13.576 1.00 91.88 223 GLY A N 1
ATOM 1819 C CA . GLY A 1 223 ? -2.667 8.515 14.363 1.00 91.88 223 GLY A CA 1
ATOM 1820 C C . GLY A 1 223 ? -3.576 7.398 14.841 1.00 91.88 223 GLY A C 1
ATOM 1821 O O . GLY A 1 223 ? -3.396 6.233 14.490 1.00 91.88 223 GLY A O 1
ATOM 1822 N N . GLN A 1 224 ? -4.576 7.771 15.629 1.00 90.31 224 GLN A N 1
ATOM 1823 C CA . GLN A 1 224 ? -5.646 6.863 16.030 1.00 90.31 224 GLN A CA 1
ATOM 1824 C C . GLN A 1 224 ? -6.637 6.670 14.879 1.00 90.31 224 GLN A C 1
ATOM 1826 O O . GLN A 1 224 ? -6.770 7.525 13.991 1.00 90.31 224 GLN A O 1
ATOM 1831 N N . ILE A 1 225 ? -7.328 5.535 14.877 1.00 85.88 225 ILE A N 1
ATOM 1832 C CA . ILE A 1 225 ? -8.415 5.282 13.934 1.00 85.88 225 ILE A CA 1
ATOM 1833 C C . ILE A 1 225 ? -9.677 5.939 14.488 1.00 85.88 225 ILE A C 1
ATOM 1835 O O . ILE A 1 225 ? -10.008 5.798 15.663 1.00 85.88 225 ILE A O 1
ATOM 1839 N N . ALA A 1 226 ? -10.369 6.694 13.640 1.00 76.5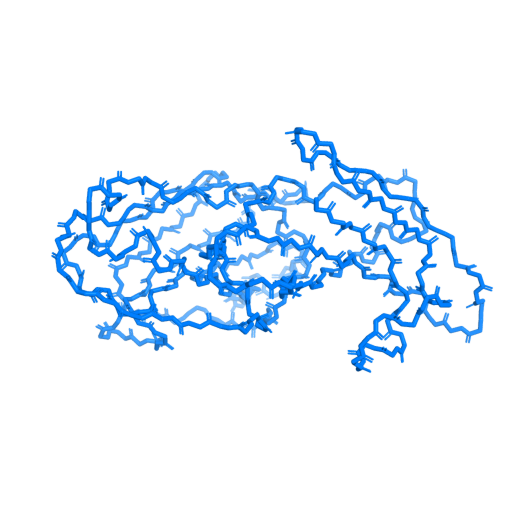6 226 ALA A N 1
ATOM 1840 C CA . ALA A 1 226 ? -11.662 7.247 13.999 1.00 76.56 226 ALA A CA 1
ATOM 1841 C C . ALA A 1 226 ? -12.723 6.143 13.929 1.00 76.56 226 ALA A C 1
ATOM 1843 O O . ALA A 1 226 ? -12.763 5.372 12.968 1.00 76.56 226 ALA A O 1
ATOM 1844 N N . THR A 1 227 ? -13.572 6.091 14.949 1.00 70.25 227 THR A N 1
ATOM 1845 C CA . THR A 1 227 ? -14.766 5.251 14.983 1.00 70.25 227 THR A CA 1
ATOM 1846 C C . THR A 1 227 ? -15.927 6.012 14.343 1.00 70.25 227 THR A C 1
ATOM 1848 O O . THR A 1 227 ? -16.097 7.211 14.586 1.00 70.25 227 THR A O 1
ATOM 1851 N N . TYR A 1 228 ? -16.687 5.333 13.483 1.00 63.16 228 TYR A N 1
ATOM 1852 C CA . TYR A 1 228 ? -17.731 5.926 12.641 1.00 63.16 228 TYR A CA 1
ATOM 1853 C C . TYR A 1 228 ? -19.096 5.289 12.875 1.00 63.16 228 TYR A C 1
ATOM 1855 O O . TYR A 1 228 ? -19.139 4.076 13.181 1.00 63.16 228 TYR A O 1
#

Organism: NCBI:txid75299

Solvent-accessible surface area (backbone atoms only — not comparable to full-atom values): 13605 Å² total; per-residue (Å²): 81,41,39,34,35,26,57,60,91,64,86,71,80,69,87,56,74,89,38,52,56,30,71,47,70,38,56,98,86,63,58,84,83,83,73,70,71,88,89,57,90,89,54,88,90,58,50,27,42,37,45,36,37,61,59,79,62,64,91,84,62,82,87,69,70,46,58,56,64,39,47,62,48,71,81,48,59,97,46,94,58,82,82,76,71,66,49,76,52,64,55,53,46,53,72,86,57,90,85,90,88,88,75,83,82,48,84,53,54,37,35,39,34,37,32,51,43,36,94,93,42,76,84,39,57,35,36,42,37,35,23,29,30,90,51,96,44,65,92,26,53,67,45,76,46,76,38,91,62,44,62,53,76,52,57,47,60,88,64,78,64,81,46,29,32,36,38,44,34,29,35,46,92,54,54,72,68,43,51,75,68,52,38,23,46,32,34,60,44,37,58,38,65,69,41,68,29,40,49,96,54,14,77,50,67,44,62,56,37,37,42,48,52,68,48,56,57,56,82,51,42,79,42,66,82,82,86,115

Nearest PDB structures (foldseek):
  2igl-assembly1_C  TM=5.115E-01  e=9.113E-02  Escherichia coli K-12
  3d33-assembly2_B  TM=6.616E-01  e=1.244E+00  Phocaeicola vulgatus ATCC 8482
  2z0b-assembly9_E  TM=3.524E-01  e=3.813E+00  Homo sapiens
  5z3k-assembly1_A  TM=2.577E-01  e=1.312E+00  Croceicoccus marinus

Foldseek 3Di:
DKKFKFFPPDPDDDPPPVGTQWMDDADPVRDDDTDGDDPDPPDDGWIKIKDWADAQDDPPDPPDTWIDIWTDQPCPVVDPDDDDFFDFDPNWDFVPTDDDDDDDDDADWAKEKEFEDAPVDQQKKKKKWKFQAPDDDPVGTQDMDIDPGGMDMDTNHPRHHDWMKMKIWICHPHDPVCVVVQKTWIGIIIDHCQCGHDDPSVPDHHYRYYGHPSIDGPPIDIDHDDDD

Radius of gyration: 18.54 Å; Cα contacts (8 Å, |Δi|>4): 452; chains: 1; bounding box: 55×31×50 Å

Sequence (228 aa):
MTVTLMDPFRLFFRPNLKHVIDGTETGRDGYFELDGYDHDETSPFQPVIVIYHQCGQLKRYNLTHQSFNIRIPQMYINSKDVFDIGTLNLEPIYPGQKGQVKFEQYSRPLQVRGDLECTTNNAAKKIVQMFASNRKDSNTFIAEEQLERSHFTVNSARAMLTDPFILIAHQCDLTADQVNQDIFRQFNIHIPFYYYNAGRIGLKTFDIGTFNLEVMYPGETLGQIATY

InterPro domains:
  IPR001534 Transthyretin-like [PF01060] (16-73)
  IPR001534 Transthyretin-like [PTHR21700] (3-101)
  IPR038479 Transthyretin-like superfamily [G3DSA:2.60.40.3330] (1-95)
  IPR038479 Transthyretin-like superfamily [G3DSA:2.60.40.3330] (108-218)

Secondary structure (DSSP, 8-state):
-EEEEE-GGG-SSS--GGGEEEEEE--TT-----------TTS----EEEEEE-TT--TTSTT--EEEEEEPPGGGTT-SS------B-SSSB-TT-----------PPPEEEEEEE-SS-TTS-EEEEEESSS--STTTEEEEEEESSSEEEEE-TT---SS-EEEEEE-TT--HHHHHTT-EEEEEEEPPHHHHSSSTTTTS-EEEEEEETTSB-TT-EEEPPPP-

Mean predicted aligned error: 12.61 Å